Protein AF-A0AB35N303-F1 (afdb_monomer_lite)

Foldseek 3Di:
DVVVVVVVVVVVVPDPPVVVVVVVVVVVVVVVLVVVLVVCVPDPDPCSVPVSVVVVVVSVVVSVVVVVVSVVVVVVVVVVLVVLLVVLLVVVLVLLLVLLQQLLCLLPVPDDQPSVDLVSSLVSLVCCLVVLDDDPVSLVVNLVSLLVSLVVLVVSLVSLVSNDDVSSVLSVLLSVLSVQCNVPVVDPCNSVSNNVSSVSSNVSVVVVPDD

pLDDT: mean 77.72, std 13.31, range [35.5, 95.0]

Secondary structure (DSSP, 8-state):
-HHHHHHHHHHHTTS-HHHHHHHHHHHHHHHHHHHHHHHTTT---HIIIIIHHHHHHHHHHHHHHHHHHHHHHHHHHHHHHHHHHHHHHHHHHHHHHHHHHHHHHHH-TT----TTSHHHHHHHHHHHHHTTTS-HHHHHHHHHHHHHHHHHHHHTHHHHTTT-HHHHHHHHHHHHHHHHHHH-TTSHHHHHHHHHHHHHHHHHHHGGG--

Sequence (211 aa):
MFKLLRSLVSRFKNIPKFYQTLLVTFFACILAFGLIAILFHDSDSYFVGNLLPELIGFSLEGLFFVCLLSVYSFHAEKRKDQIKKEESKKLILGIVNDYTSHVGKVLQPSVTFNLSDYIMREAICSMIVAKHDQDESKKEEIYFLTKAFLPIFNQHVATAYQIDKEHAESWQHIVIYLNYLANNPESSEAWEAFVKAINELKEWDILQFGE

Structure (mmCIF, N/CA/C/O backbone):
data_AF-A0AB35N303-F1
#
_entry.id   AF-A0AB35N303-F1
#
loop_
_atom_site.group_PDB
_atom_site.id
_atom_site.type_symbol
_atom_site.label_atom_id
_atom_site.label_alt_id
_atom_site.label_comp_id
_atom_site.label_asym_id
_atom_site.label_entity_id
_atom_site.label_seq_id
_atom_site.pdbx_PDB_ins_code
_atom_site.Cartn_x
_atom_site.Cartn_y
_atom_site.Cartn_z
_atom_site.occupancy
_atom_site.B_iso_or_equiv
_atom_site.auth_seq_id
_atom_site.auth_comp_id
_atom_site.auth_asym_id
_atom_site.auth_atom_id
_atom_site.pdbx_PDB_model_num
ATOM 1 N N . MET A 1 1 ? 24.074 -21.371 -28.905 1.00 43.00 1 MET A N 1
ATOM 2 C CA . MET A 1 1 ? 23.766 -20.132 -29.656 1.00 43.00 1 MET A CA 1
ATOM 3 C C . MET A 1 1 ? 22.253 -19.879 -29.797 1.00 43.00 1 MET A C 1
ATOM 5 O O . MET A 1 1 ? 21.783 -18.862 -29.310 1.00 43.00 1 MET A O 1
ATOM 9 N N . PHE A 1 2 ? 21.454 -20.821 -30.323 1.00 37.28 2 PHE A N 1
ATOM 10 C CA . PHE A 1 2 ? 19.994 -20.653 -30.523 1.00 37.28 2 PHE A CA 1
ATOM 11 C C . PHE A 1 2 ? 19.158 -20.402 -29.243 1.00 37.28 2 PHE A C 1
ATOM 13 O O . PHE A 1 2 ? 18.207 -19.625 -29.267 1.00 37.28 2 PHE A O 1
ATOM 20 N N . LYS A 1 3 ? 19.523 -21.005 -28.097 1.00 40.72 3 LYS A N 1
ATOM 21 C CA . LYS A 1 3 ? 18.861 -20.754 -26.794 1.00 40.72 3 LYS A CA 1
ATOM 22 C C . LYS A 1 3 ? 19.102 -19.334 -26.253 1.00 40.72 3 LYS A C 1
ATOM 24 O O . LYS A 1 3 ? 18.200 -18.752 -25.661 1.00 40.72 3 LYS A O 1
ATOM 29 N N . LEU A 1 4 ? 20.289 -18.772 -26.492 1.00 42.34 4 LEU A N 1
ATOM 30 C CA . LEU A 1 4 ? 20.646 -17.396 -26.115 1.00 42.34 4 LEU A CA 1
ATOM 31 C C . LEU A 1 4 ? 19.858 -16.376 -26.947 1.00 42.34 4 LEU A C 1
ATOM 33 O O . LEU A 1 4 ? 19.303 -15.435 -26.390 1.00 42.34 4 LEU A O 1
ATOM 37 N N . LEU A 1 5 ? 19.715 -16.632 -28.250 1.00 38.12 5 LEU A N 1
ATOM 38 C CA . LEU A 1 5 ? 18.879 -15.842 -29.159 1.00 38.12 5 LEU A CA 1
ATOM 39 C C . LEU A 1 5 ? 17.392 -15.893 -28.777 1.00 38.12 5 LEU A C 1
ATOM 41 O O . LEU A 1 5 ? 16.750 -14.853 -28.701 1.00 38.12 5 LEU A O 1
ATOM 45 N N . ARG A 1 6 ? 16.848 -17.072 -28.444 1.00 41.84 6 ARG A N 1
ATOM 46 C CA . ARG A 1 6 ? 15.458 -17.200 -27.960 1.00 41.84 6 ARG A CA 1
ATOM 47 C C . ARG A 1 6 ? 15.222 -16.478 -26.631 1.00 41.84 6 ARG A C 1
ATOM 49 O O . ARG A 1 6 ? 14.187 -15.841 -26.467 1.00 41.84 6 ARG A O 1
ATOM 56 N N . SER A 1 7 ? 16.181 -16.558 -25.707 1.00 45.84 7 SER A N 1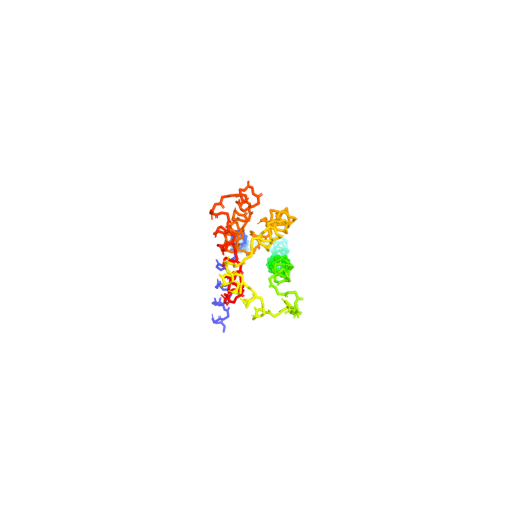
ATOM 57 C CA . SER A 1 7 ? 16.152 -15.833 -24.430 1.00 45.84 7 SER A CA 1
ATOM 58 C C . SER A 1 7 ? 16.142 -14.317 -24.652 1.00 45.84 7 SER A C 1
ATOM 60 O O . SER A 1 7 ? 15.262 -13.632 -24.132 1.00 45.84 7 SER A O 1
ATOM 62 N N . LEU A 1 8 ? 17.026 -13.804 -25.513 1.00 46.41 8 LEU A N 1
ATOM 63 C CA . LEU A 1 8 ? 17.036 -12.400 -25.926 1.00 46.41 8 LEU A CA 1
ATOM 64 C C . LEU A 1 8 ? 15.698 -11.986 -26.551 1.00 46.41 8 LEU A C 1
ATOM 66 O O . LEU A 1 8 ? 15.077 -11.048 -26.064 1.00 46.41 8 LEU A O 1
ATOM 70 N N . VAL A 1 9 ? 15.190 -12.724 -27.542 1.00 50.94 9 VAL A N 1
ATOM 71 C CA . VAL A 1 9 ? 13.910 -12.426 -28.217 1.00 50.94 9 VAL A CA 1
ATOM 72 C C . VAL A 1 9 ? 12.725 -12.432 -27.242 1.00 50.94 9 VAL A C 1
ATOM 74 O O . VAL A 1 9 ? 11.848 -11.576 -27.334 1.00 50.94 9 VAL A O 1
ATOM 77 N N . SER A 1 10 ? 12.706 -13.343 -26.264 1.00 51.97 10 SER A N 1
ATOM 78 C CA . SER A 1 10 ? 11.666 -13.361 -25.225 1.00 51.97 10 SER A CA 1
ATOM 79 C C . SER A 1 10 ? 11.732 -12.138 -24.302 1.00 51.97 10 SER A C 1
ATOM 81 O O . SER A 1 10 ? 10.691 -11.596 -23.938 1.00 51.97 10 SER A O 1
ATOM 83 N N . ARG A 1 11 ? 12.940 -11.636 -24.004 1.00 53.22 11 ARG A N 1
ATOM 84 C CA . ARG A 1 11 ? 13.141 -10.380 -23.268 1.00 53.22 11 ARG A CA 1
ATOM 85 C C . ARG A 1 11 ? 12.711 -9.163 -24.088 1.00 53.22 11 ARG A C 1
ATOM 87 O O . ARG A 1 11 ? 12.121 -8.263 -23.508 1.00 53.22 11 ARG A O 1
ATOM 94 N N . PHE A 1 12 ? 12.902 -9.174 -25.413 1.00 52.69 12 PHE A N 1
ATOM 95 C CA . PHE A 1 12 ? 12.428 -8.127 -26.337 1.00 52.69 12 PHE A CA 1
ATOM 96 C C . PHE A 1 12 ? 10.897 -8.038 -26.454 1.00 52.69 12 PHE A C 1
ATOM 98 O O . PHE A 1 12 ? 10.361 -6.980 -26.792 1.00 52.69 12 PHE A O 1
ATOM 105 N N . LYS A 1 13 ? 10.172 -9.119 -26.140 1.00 50.19 13 LYS A N 1
ATOM 106 C CA . LYS A 1 13 ? 8.704 -9.162 -26.233 1.00 50.19 13 LYS A CA 1
ATOM 107 C C . LYS A 1 13 ? 8.005 -8.278 -25.189 1.00 50.19 13 LYS A C 1
ATOM 109 O O . LYS A 1 13 ? 6.920 -7.778 -25.462 1.00 50.19 13 LYS A O 1
ATOM 114 N N . ASN A 1 14 ? 8.657 -8.048 -24.047 1.00 54.09 14 ASN A N 1
ATOM 115 C CA . ASN A 1 14 ? 8.156 -7.208 -22.952 1.00 54.09 14 ASN A CA 1
ATOM 116 C C . ASN A 1 14 ? 8.778 -5.806 -22.934 1.00 54.09 14 ASN A C 1
ATOM 118 O O . ASN A 1 14 ? 8.625 -5.069 -21.962 1.00 54.09 14 ASN A O 1
ATOM 122 N N . ILE A 1 15 ? 9.511 -5.440 -23.984 1.00 60.25 15 ILE A N 1
ATOM 123 C CA . ILE A 1 15 ? 10.086 -4.108 -24.093 1.00 60.25 15 ILE A CA 1
ATOM 124 C C . ILE A 1 15 ? 8.988 -3.135 -24.563 1.00 60.25 15 ILE A C 1
ATOM 126 O O . ILE A 1 15 ? 8.231 -3.474 -25.477 1.00 60.25 15 ILE A O 1
ATOM 130 N N . PRO A 1 16 ? 8.894 -1.926 -23.975 1.00 64.81 16 PRO A N 1
ATOM 131 C CA . PRO A 1 16 ? 7.952 -0.898 -24.408 1.00 64.81 16 PRO A CA 1
ATOM 132 C C . PRO A 1 16 ? 7.979 -0.676 -25.926 1.00 64.81 16 PRO A C 1
ATOM 134 O O . PRO A 1 16 ? 9.050 -0.648 -26.536 1.00 64.81 16 PRO A O 1
ATOM 137 N N . LYS A 1 17 ? 6.797 -0.470 -26.528 1.00 67.19 17 LYS A N 1
ATOM 138 C CA . LYS A 1 17 ? 6.609 -0.301 -27.986 1.00 67.19 17 LYS A CA 1
ATOM 139 C C . LYS A 1 17 ? 7.583 0.705 -28.608 1.00 67.19 17 LYS A C 1
ATOM 141 O O . LYS A 1 17 ? 8.030 0.503 -29.728 1.00 67.19 17 LYS A O 1
ATOM 146 N N . PHE A 1 18 ? 7.958 1.740 -27.856 1.00 67.56 18 PHE A N 1
ATOM 147 C CA . PHE A 1 18 ? 8.951 2.735 -28.258 1.00 67.56 18 PHE A CA 1
ATOM 148 C C . PHE A 1 18 ? 10.284 2.118 -28.714 1.00 67.56 18 PHE A C 1
ATOM 150 O O . PHE A 1 18 ? 10.789 2.447 -29.784 1.00 67.56 18 PHE A O 1
ATOM 157 N N . TYR A 1 19 ? 10.832 1.173 -27.952 1.00 67.50 19 TYR A N 1
ATOM 158 C CA . TYR A 1 19 ? 12.109 0.549 -28.295 1.00 67.50 19 TYR A CA 1
ATOM 159 C C . TYR A 1 19 ? 11.976 -0.464 -29.435 1.00 67.50 19 TYR A C 1
ATOM 161 O O . TYR A 1 19 ? 12.923 -0.652 -30.191 1.00 67.50 19 TYR A O 1
ATOM 169 N N . GLN A 1 20 ? 10.809 -1.103 -29.580 1.00 67.88 20 GLN A N 1
ATOM 170 C CA . GLN A 1 20 ? 10.527 -1.952 -30.741 1.00 67.88 20 GLN A CA 1
ATOM 171 C C . GLN A 1 20 ? 10.527 -1.111 -32.021 1.00 67.88 20 GLN A C 1
ATOM 173 O O . GLN A 1 20 ? 11.170 -1.493 -32.994 1.00 67.88 20 GLN A O 1
ATOM 178 N N . THR A 1 21 ? 9.896 0.066 -31.995 1.00 70.50 21 THR A N 1
ATOM 179 C CA . THR A 1 21 ? 9.939 1.028 -33.103 1.00 70.50 21 THR A CA 1
ATOM 180 C C . THR A 1 21 ? 11.369 1.479 -33.393 1.00 70.50 21 THR A C 1
ATOM 182 O O . THR A 1 21 ? 11.786 1.456 -34.544 1.00 70.50 21 THR A O 1
ATOM 185 N N . LEU A 1 22 ? 12.153 1.815 -32.363 1.00 70.75 22 LEU A N 1
ATOM 186 C CA . LEU A 1 22 ? 13.549 2.244 -32.518 1.00 70.75 22 LEU A CA 1
ATOM 187 C C . LEU A 1 22 ? 14.417 1.156 -33.176 1.00 70.75 22 LEU A C 1
ATOM 189 O O . LEU A 1 22 ? 15.206 1.441 -34.074 1.00 70.75 22 LEU A O 1
ATOM 193 N N . LEU A 1 23 ? 14.212 -0.102 -32.784 1.00 72.12 23 LEU A N 1
ATOM 194 C CA . LEU A 1 23 ? 14.927 -1.263 -33.312 1.00 72.12 23 LEU A CA 1
ATOM 195 C C . LEU A 1 23 ? 14.497 -1.614 -34.751 1.00 72.12 23 LEU A C 1
ATOM 197 O O . LEU A 1 23 ? 15.340 -1.973 -35.569 1.00 72.12 23 LEU A O 1
ATOM 201 N N . VAL A 1 24 ? 13.218 -1.454 -35.103 1.00 77.00 24 VAL A N 1
ATOM 202 C CA . VAL A 1 24 ? 12.736 -1.608 -36.491 1.00 77.00 24 VAL A CA 1
ATOM 203 C C . VAL A 1 24 ? 13.307 -0.516 -37.397 1.00 77.00 24 VAL A C 1
ATOM 205 O O . VAL A 1 24 ? 13.832 -0.828 -38.466 1.00 77.00 24 VAL A O 1
ATOM 208 N N . THR A 1 25 ? 13.270 0.746 -36.960 1.00 75.75 25 THR A N 1
ATOM 209 C CA . THR A 1 25 ? 13.863 1.873 -37.697 1.00 75.75 25 THR A CA 1
ATOM 210 C C . THR A 1 25 ? 15.362 1.660 -37.914 1.00 75.75 25 THR A C 1
ATOM 212 O O . THR A 1 25 ? 15.871 1.922 -38.999 1.00 75.75 25 THR A O 1
ATOM 215 N N . PHE A 1 26 ? 16.064 1.099 -36.927 1.00 72.88 26 PHE A N 1
ATOM 216 C CA . PHE A 1 26 ? 17.478 0.740 -37.033 1.00 72.88 26 PHE A CA 1
ATOM 217 C C . PHE A 1 26 ? 17.761 -0.283 -38.140 1.00 72.88 26 PHE A C 1
ATOM 219 O O . PHE A 1 26 ? 18.600 -0.031 -39.008 1.00 72.88 26 PHE A O 1
ATOM 226 N N . PHE A 1 27 ? 17.046 -1.414 -38.147 1.00 76.12 27 PHE A N 1
ATOM 227 C CA . PHE A 1 27 ? 17.218 -2.422 -39.196 1.00 76.12 27 PHE A CA 1
ATOM 228 C C . PHE A 1 27 ? 16.870 -1.865 -40.578 1.00 76.12 27 PHE A C 1
ATOM 230 O O . PHE A 1 27 ? 17.572 -2.170 -41.538 1.00 76.12 27 PHE A O 1
ATOM 237 N N . ALA A 1 28 ? 15.850 -1.008 -40.679 1.00 79.06 28 ALA A N 1
ATOM 238 C CA . ALA A 1 28 ? 15.500 -0.338 -41.927 1.00 79.06 28 ALA A CA 1
ATOM 239 C C . ALA A 1 28 ? 16.620 0.596 -42.424 1.00 79.06 28 ALA A C 1
ATOM 241 O O . ALA A 1 28 ? 16.966 0.544 -43.603 1.00 79.06 28 ALA A O 1
ATOM 242 N N . CYS A 1 29 ? 17.236 1.391 -41.540 1.00 75.88 29 CYS A N 1
ATOM 243 C CA . CYS A 1 29 ? 18.351 2.275 -41.894 1.00 75.88 29 CYS A CA 1
ATOM 244 C C . CYS A 1 29 ? 19.597 1.495 -42.334 1.00 75.88 29 CYS A C 1
ATOM 246 O O . CYS A 1 29 ? 20.190 1.834 -43.353 1.00 75.88 29 CYS A O 1
ATOM 248 N N . ILE A 1 30 ? 19.978 0.428 -41.620 1.00 76.06 30 ILE A N 1
ATOM 249 C CA . ILE A 1 30 ? 21.117 -0.420 -42.017 1.00 76.06 30 ILE A CA 1
ATOM 250 C C . ILE A 1 30 ? 20.867 -1.060 -43.377 1.00 76.06 30 ILE A C 1
ATOM 252 O O . ILE A 1 30 ? 21.764 -1.096 -44.214 1.00 76.06 30 ILE A O 1
ATOM 256 N N . LEU A 1 31 ? 19.654 -1.558 -43.608 1.00 80.12 31 LEU A N 1
ATOM 257 C CA . LEU A 1 31 ? 19.299 -2.209 -44.861 1.00 80.12 31 LEU A CA 1
ATOM 258 C C . LEU A 1 31 ? 19.293 -1.193 -46.014 1.00 80.12 31 LEU A C 1
ATOM 260 O O . LEU A 1 31 ? 19.818 -1.492 -47.081 1.00 80.12 31 LEU A O 1
ATOM 264 N N . ALA A 1 32 ? 18.813 0.032 -45.781 1.00 79.56 32 ALA A N 1
ATOM 265 C CA . ALA A 1 32 ? 18.892 1.125 -46.748 1.00 79.56 32 ALA A CA 1
ATOM 266 C C . ALA A 1 32 ? 20.345 1.524 -47.065 1.00 79.56 32 ALA A C 1
ATOM 268 O O . ALA A 1 32 ? 20.712 1.589 -48.236 1.00 79.56 32 ALA A O 1
ATOM 269 N N . PHE A 1 33 ? 21.195 1.729 -46.052 1.00 75.06 33 PHE A N 1
ATOM 270 C CA . PHE A 1 33 ? 22.608 2.066 -46.263 1.00 75.06 33 PHE A CA 1
ATOM 271 C C . PHE A 1 33 ? 23.394 0.924 -46.914 1.00 75.06 33 PHE A C 1
ATOM 273 O O . PHE A 1 33 ? 24.221 1.178 -47.786 1.00 75.06 33 PHE A O 1
ATOM 280 N N . GLY A 1 34 ? 23.101 -0.329 -46.557 1.00 74.88 34 GLY A N 1
ATOM 281 C CA . GLY A 1 34 ? 23.681 -1.511 -47.192 1.00 74.88 34 GLY A CA 1
ATOM 282 C C . GLY A 1 34 ? 23.278 -1.638 -48.662 1.00 74.88 34 GLY A C 1
ATOM 283 O O . GLY A 1 34 ? 24.128 -1.906 -49.505 1.00 74.88 34 GLY A O 1
ATOM 284 N N . LEU A 1 35 ? 22.010 -1.376 -48.996 1.00 79.88 35 LEU A N 1
ATOM 285 C CA . LEU A 1 35 ? 21.547 -1.343 -50.386 1.00 79.88 35 LEU A CA 1
ATOM 286 C C . LEU A 1 35 ? 22.214 -0.217 -51.181 1.00 79.88 35 LEU A C 1
ATOM 288 O O . LEU A 1 35 ? 22.630 -0.452 -52.310 1.00 79.88 35 LEU A O 1
ATOM 292 N N . ILE A 1 36 ? 22.366 0.976 -50.599 1.00 75.75 36 ILE A N 1
ATOM 293 C CA . ILE A 1 36 ? 23.090 2.089 -51.233 1.00 75.75 36 ILE A CA 1
ATOM 294 C C . ILE A 1 36 ? 24.557 1.699 -51.472 1.00 75.75 36 ILE A C 1
ATOM 296 O O . ILE A 1 36 ? 25.065 1.888 -52.572 1.00 75.75 36 ILE A O 1
ATOM 300 N N . ALA A 1 37 ? 25.228 1.090 -50.492 1.00 71.00 37 ALA A N 1
ATOM 301 C CA . ALA A 1 37 ? 26.610 0.640 -50.651 1.00 71.00 37 ALA A CA 1
ATOM 302 C C . ALA A 1 37 ? 26.769 -0.406 -51.772 1.00 71.00 37 ALA A C 1
ATOM 304 O O . ALA A 1 37 ? 27.724 -0.337 -52.539 1.00 71.00 37 ALA A O 1
ATOM 305 N N . ILE A 1 38 ? 25.819 -1.342 -51.901 1.00 75.38 38 ILE A N 1
ATOM 306 C CA . ILE A 1 38 ? 25.816 -2.361 -52.965 1.00 75.38 38 ILE A CA 1
ATOM 307 C C . ILE A 1 38 ? 25.540 -1.731 -54.337 1.00 75.38 38 ILE A C 1
ATOM 309 O O . ILE A 1 38 ? 26.216 -2.060 -55.307 1.00 75.38 38 ILE A O 1
ATOM 313 N N . LEU A 1 39 ? 24.564 -0.822 -54.432 1.00 75.38 39 LEU A N 1
ATOM 314 C CA . LEU A 1 39 ? 24.164 -0.195 -55.698 1.00 75.38 39 LEU A CA 1
ATOM 315 C C . LEU A 1 39 ? 25.234 0.741 -56.277 1.00 75.38 39 LEU A C 1
ATOM 317 O O . LEU A 1 39 ? 25.266 0.939 -57.488 1.00 75.38 39 LEU A O 1
ATOM 321 N N . PHE A 1 40 ? 26.102 1.306 -55.435 1.00 70.56 40 PHE A N 1
ATOM 322 C CA . PHE A 1 40 ? 27.135 2.265 -55.838 1.00 70.56 40 PHE A CA 1
ATOM 323 C C . PHE A 1 40 ? 28.571 1.721 -55.700 1.00 70.56 40 PHE A C 1
ATOM 325 O O . PHE A 1 40 ? 29.526 2.499 -55.743 1.00 70.56 40 PHE A O 1
ATOM 332 N N . HIS A 1 41 ? 28.732 0.398 -55.570 1.00 66.50 41 HIS A N 1
ATOM 333 C CA . HIS A 1 41 ? 30.014 -0.269 -55.302 1.00 66.50 41 HIS A CA 1
ATOM 334 C C . HIS A 1 41 ? 31.105 -0.010 -56.361 1.00 66.50 41 HIS A C 1
ATOM 336 O O . HIS A 1 41 ? 32.266 0.125 -55.996 1.00 66.50 41 HIS A O 1
ATOM 342 N N . ASP A 1 42 ? 30.732 0.129 -57.639 1.00 64.06 42 ASP A N 1
ATOM 343 C CA . ASP A 1 42 ? 31.663 0.372 -58.762 1.00 64.06 42 ASP A CA 1
ATOM 344 C C . ASP A 1 42 ? 31.982 1.859 -59.004 1.00 64.06 42 ASP A C 1
ATOM 346 O O . ASP A 1 42 ? 32.696 2.212 -59.943 1.00 64.06 42 ASP A O 1
ATOM 350 N N . SER A 1 43 ? 31.437 2.766 -58.190 1.00 61.94 43 SER A N 1
ATOM 351 C CA . SER A 1 43 ? 31.783 4.181 -58.296 1.00 61.94 43 SER A CA 1
ATOM 352 C C . SER A 1 43 ? 33.034 4.468 -57.462 1.00 61.94 43 SER A C 1
ATOM 354 O O . SER A 1 43 ? 32.979 4.382 -56.238 1.00 61.94 43 SER A O 1
ATOM 356 N N . ASP A 1 44 ? 34.135 4.876 -58.108 1.00 61.06 44 ASP A N 1
ATOM 357 C CA . ASP A 1 44 ? 35.361 5.441 -57.494 1.00 61.06 44 ASP A CA 1
ATOM 358 C C . ASP A 1 44 ? 35.08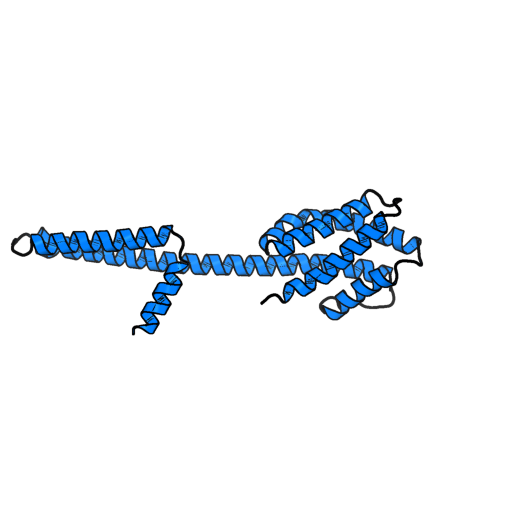5 6.802 -56.812 1.00 61.06 44 ASP A C 1
ATOM 360 O O . ASP A 1 44 ? 35.790 7.802 -56.969 1.00 61.06 44 ASP A O 1
ATOM 364 N N . SER A 1 45 ? 33.980 6.893 -56.082 1.00 65.62 45 SER A N 1
ATOM 365 C CA . SER A 1 45 ? 33.526 8.099 -55.431 1.00 65.62 45 SER A CA 1
ATOM 366 C C . SER A 1 45 ? 34.031 8.111 -53.990 1.00 65.62 45 SER A C 1
ATOM 368 O O . SER A 1 45 ? 33.787 7.197 -53.202 1.00 65.62 45 SER A O 1
ATOM 370 N N . TYR A 1 46 ? 34.703 9.203 -53.615 1.00 69.94 46 TYR A N 1
ATOM 371 C CA . TYR A 1 46 ? 35.113 9.508 -52.236 1.00 69.94 46 TYR A CA 1
ATOM 372 C C . TYR A 1 46 ? 33.966 9.324 -51.218 1.00 69.94 46 TYR A C 1
ATOM 374 O O . TYR A 1 46 ? 34.184 8.972 -50.059 1.00 69.94 46 TYR A O 1
ATOM 382 N N . PHE A 1 47 ? 32.726 9.515 -51.677 1.00 70.00 47 PHE A N 1
ATOM 383 C CA . PHE A 1 47 ? 31.511 9.289 -50.907 1.00 70.00 47 PHE A CA 1
ATOM 384 C C . PHE A 1 47 ? 31.328 7.822 -50.486 1.00 70.00 47 PHE A C 1
ATOM 386 O O . PHE A 1 47 ? 31.096 7.565 -49.308 1.00 70.00 47 PHE A O 1
ATOM 393 N N . VAL A 1 48 ? 31.457 6.863 -51.409 1.00 71.69 48 VAL A N 1
ATOM 394 C CA . VAL A 1 48 ? 31.284 5.427 -51.115 1.00 71.69 48 VAL A CA 1
ATOM 395 C C . VAL A 1 48 ? 32.516 4.851 -50.413 1.00 71.69 48 VAL A C 1
ATOM 397 O O . VAL A 1 48 ? 32.368 4.010 -49.530 1.00 71.69 48 VAL A O 1
ATOM 400 N N . GLY A 1 49 ? 33.716 5.331 -50.756 1.00 70.56 49 GLY A N 1
ATOM 401 C CA . GLY A 1 49 ? 34.977 4.822 -50.206 1.00 70.56 49 GLY A CA 1
ATOM 402 C C . GLY A 1 49 ? 35.296 5.264 -48.771 1.00 70.56 49 GLY A C 1
ATOM 403 O O . GLY A 1 49 ? 35.888 4.483 -48.034 1.00 70.56 49 GLY A O 1
ATOM 404 N N . ASN A 1 50 ? 34.895 6.477 -48.364 1.00 75.75 50 ASN A N 1
ATOM 405 C CA . ASN A 1 50 ? 35.224 7.034 -47.040 1.00 75.75 50 ASN A CA 1
ATOM 406 C C . ASN A 1 50 ? 33.992 7.499 -46.252 1.00 75.75 50 ASN A C 1
ATOM 408 O O . ASN A 1 50 ? 33.765 7.039 -45.134 1.00 75.75 50 ASN A O 1
ATOM 412 N N . LEU A 1 51 ? 33.175 8.391 -46.825 1.00 78.38 51 LEU A N 1
ATOM 413 C CA . LEU A 1 51 ? 32.115 9.065 -46.064 1.00 78.38 51 LEU A CA 1
ATOM 414 C C . LEU A 1 51 ? 30.985 8.112 -45.641 1.00 78.38 51 LEU A C 1
ATOM 416 O O . LEU A 1 51 ? 30.477 8.201 -44.525 1.00 78.38 51 LEU A O 1
ATOM 420 N N . LEU A 1 52 ? 30.580 7.197 -46.525 1.00 77.38 52 LEU A N 1
ATOM 421 C CA . LEU A 1 52 ? 29.504 6.244 -46.264 1.00 77.38 52 LEU A CA 1
ATOM 422 C C . LEU A 1 52 ? 29.887 5.228 -45.163 1.00 77.38 52 LEU A C 1
ATOM 424 O O . LEU A 1 52 ? 29.090 5.065 -44.236 1.00 77.38 52 LEU A O 1
ATOM 428 N N . PRO A 1 53 ? 31.084 4.600 -45.174 1.00 78.50 53 PRO A N 1
ATOM 429 C CA . PRO A 1 53 ? 31.567 3.793 -44.052 1.00 78.50 53 PRO A CA 1
ATOM 430 C C . PRO A 1 53 ? 31.629 4.547 -42.719 1.00 78.50 53 PRO A C 1
ATOM 432 O O . PRO A 1 53 ? 31.179 4.013 -41.706 1.00 78.50 53 PRO A O 1
ATOM 435 N N . GLU A 1 54 ? 32.129 5.788 -42.708 1.00 81.19 54 GLU A N 1
ATOM 436 C CA . GLU A 1 54 ? 32.176 6.613 -41.492 1.00 81.19 54 GLU A CA 1
ATOM 437 C C . GLU A 1 54 ? 30.772 6.938 -40.968 1.00 81.19 54 GLU A C 1
ATOM 439 O O . GLU A 1 54 ? 30.520 6.825 -39.769 1.00 81.19 54 GLU A O 1
ATOM 444 N N . LEU A 1 55 ? 29.823 7.266 -41.851 1.00 78.94 55 LEU A N 1
ATOM 445 C CA . LEU A 1 55 ? 28.435 7.539 -41.475 1.00 78.94 55 LEU A CA 1
ATOM 446 C C . LEU A 1 55 ? 27.737 6.292 -40.913 1.00 78.94 55 LEU A C 1
ATOM 448 O O . LEU A 1 55 ? 26.977 6.392 -39.945 1.00 78.94 55 LEU A O 1
ATOM 452 N N . ILE A 1 56 ? 28.004 5.118 -41.493 1.00 79.50 56 ILE A N 1
ATOM 453 C CA . ILE A 1 56 ? 27.524 3.831 -40.976 1.00 79.50 56 ILE A CA 1
ATOM 454 C C . ILE A 1 56 ? 28.130 3.572 -39.594 1.00 79.50 56 ILE A C 1
ATOM 456 O O . ILE A 1 56 ? 27.386 3.252 -38.669 1.00 79.50 56 ILE A O 1
ATOM 460 N N . GLY A 1 57 ? 29.443 3.757 -39.430 1.00 78.19 57 GLY A N 1
ATOM 461 C CA . GLY A 1 57 ? 30.143 3.609 -38.152 1.00 78.19 57 GLY A CA 1
ATOM 462 C C . GLY A 1 57 ? 29.574 4.525 -37.068 1.00 78.19 57 GLY A C 1
ATOM 463 O O . GLY A 1 57 ? 29.137 4.043 -36.025 1.00 78.19 57 GLY A O 1
ATOM 464 N N . PHE A 1 58 ? 29.458 5.822 -37.356 1.00 81.56 58 PHE A N 1
ATOM 465 C CA . PHE A 1 58 ? 28.869 6.814 -36.456 1.00 81.56 58 PHE A CA 1
ATOM 466 C C . PHE A 1 58 ? 27.423 6.469 -36.074 1.00 81.56 58 PHE A C 1
ATOM 468 O O . PHE A 1 58 ? 27.034 6.562 -34.908 1.00 81.56 58 PHE A O 1
ATOM 475 N N . SER A 1 59 ? 26.622 6.019 -37.045 1.00 78.31 59 SER A N 1
ATOM 476 C CA . SER A 1 59 ? 25.239 5.601 -36.798 1.00 78.31 59 SER A CA 1
ATOM 477 C C . SER A 1 59 ? 25.177 4.364 -35.901 1.00 78.31 59 SER A C 1
ATOM 479 O O . SER A 1 59 ? 24.385 4.330 -34.960 1.00 78.31 59 SER A O 1
ATOM 481 N N . LEU A 1 60 ? 26.020 3.358 -36.155 1.00 79.69 60 LEU A N 1
ATOM 482 C CA . LEU A 1 60 ? 26.101 2.138 -35.349 1.00 79.69 60 LEU A CA 1
ATOM 483 C C . LEU A 1 60 ? 26.535 2.438 -33.912 1.00 79.69 60 LEU A C 1
ATOM 485 O O . LEU A 1 60 ? 25.922 1.921 -32.978 1.00 79.69 60 LEU A O 1
ATOM 489 N N . GLU A 1 61 ? 27.540 3.291 -33.725 1.00 81.62 61 GLU A N 1
ATOM 490 C CA . GLU A 1 61 ? 28.018 3.703 -32.404 1.00 81.62 61 GLU A CA 1
ATOM 491 C C . GLU A 1 61 ? 26.953 4.488 -31.636 1.00 81.62 61 GLU A C 1
ATOM 493 O O . GLU A 1 61 ? 26.616 4.131 -30.504 1.00 81.62 61 GLU A O 1
ATOM 498 N N . GLY A 1 62 ? 26.348 5.505 -32.257 1.00 78.12 62 GLY A N 1
ATOM 499 C CA . GLY A 1 62 ? 25.273 6.284 -31.640 1.00 78.12 62 GLY A CA 1
ATOM 500 C C . GLY A 1 62 ? 24.095 5.404 -31.212 1.00 78.12 62 GLY A C 1
ATOM 501 O O . GLY A 1 62 ? 23.579 5.533 -30.101 1.00 78.12 62 GLY A O 1
ATOM 502 N N . LEU A 1 63 ? 23.708 4.441 -32.049 1.00 72.44 63 LEU A N 1
ATOM 503 C CA . LEU A 1 63 ? 22.627 3.500 -31.753 1.00 72.44 63 LEU A CA 1
ATOM 504 C C . LEU A 1 63 ? 22.998 2.473 -30.686 1.00 72.44 63 LEU A C 1
ATOM 506 O O . LEU A 1 63 ? 22.139 2.116 -29.874 1.00 72.44 63 LEU A O 1
ATOM 510 N N . PHE A 1 64 ? 24.255 2.032 -30.637 1.00 78.62 64 PHE A N 1
ATOM 511 C CA . PHE A 1 64 ? 24.756 1.201 -29.548 1.00 78.62 64 PHE A CA 1
ATOM 512 C C . PHE A 1 64 ? 24.608 1.927 -28.207 1.00 78.62 64 PHE A C 1
ATOM 514 O O . PHE A 1 64 ? 24.039 1.362 -27.269 1.00 78.62 64 PHE A O 1
ATOM 521 N N . PHE A 1 65 ? 25.013 3.199 -28.132 1.00 80.12 65 PHE A N 1
ATOM 522 C CA . PHE A 1 65 ? 24.841 4.009 -26.925 1.00 80.12 65 PHE A CA 1
ATOM 523 C C . PHE A 1 65 ? 23.369 4.233 -26.574 1.00 80.12 65 PHE A C 1
ATOM 525 O O . PHE A 1 65 ? 22.994 4.052 -25.416 1.00 80.12 65 PHE A O 1
ATOM 532 N N . VAL A 1 66 ? 22.513 4.554 -27.550 1.00 79.62 66 VAL A N 1
ATOM 533 C CA . VAL A 1 66 ? 21.069 4.723 -27.314 1.00 79.62 66 VAL A CA 1
ATOM 534 C C . VAL A 1 66 ? 20.449 3.434 -26.781 1.00 79.62 66 VAL A C 1
ATOM 536 O O . VAL A 1 66 ? 19.719 3.487 -25.793 1.00 79.62 66 VAL A O 1
ATOM 539 N N . CYS A 1 67 ? 20.753 2.275 -27.370 1.00 75.50 67 CYS A N 1
ATOM 540 C CA . CYS A 1 67 ? 20.265 0.981 -26.889 1.00 75.50 67 CYS A CA 1
ATOM 541 C C . CYS A 1 67 ? 20.777 0.663 -25.480 1.00 75.50 67 CYS A C 1
ATOM 543 O O . CYS A 1 67 ? 20.003 0.234 -24.624 1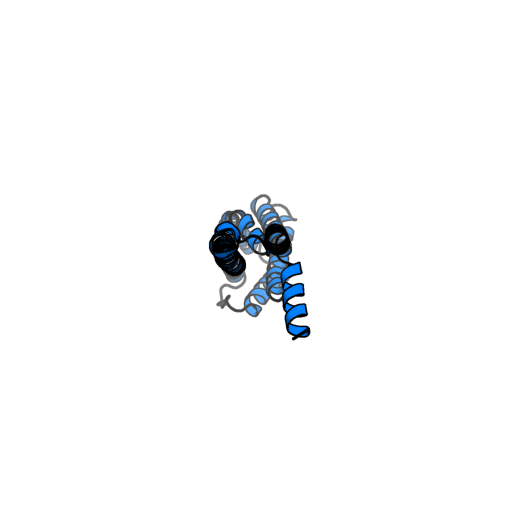.00 75.50 67 CYS A O 1
ATOM 545 N N . LEU A 1 68 ? 22.066 0.884 -25.223 1.00 78.19 68 LEU A N 1
ATOM 546 C CA . LEU A 1 68 ? 22.683 0.602 -23.932 1.00 78.19 68 LEU A CA 1
ATOM 547 C C . LEU A 1 68 ? 22.092 1.482 -22.825 1.00 78.19 68 LEU A C 1
ATOM 549 O O . LEU A 1 68 ? 21.670 0.959 -21.793 1.00 78.19 68 LEU A O 1
ATOM 553 N N . LEU A 1 69 ? 21.978 2.791 -23.063 1.00 79.12 69 LEU A N 1
ATOM 554 C CA . LEU A 1 69 ? 21.343 3.733 -22.139 1.00 79.12 69 LEU A CA 1
ATOM 555 C C . LEU A 1 69 ? 19.862 3.415 -21.947 1.00 79.12 69 LEU A C 1
ATOM 557 O O . LEU A 1 69 ? 19.370 3.446 -20.828 1.00 79.12 69 LEU A O 1
ATOM 561 N N . SER A 1 70 ? 19.159 3.041 -23.011 1.00 75.81 70 SER A N 1
ATOM 562 C CA . SER A 1 70 ? 17.755 2.633 -22.959 1.00 75.81 70 SER A CA 1
ATOM 563 C C . SER A 1 70 ? 17.528 1.425 -22.055 1.00 75.81 70 SER A C 1
ATOM 565 O O . SER A 1 70 ? 16.665 1.450 -21.177 1.00 75.81 70 SER A O 1
ATOM 567 N N . VAL A 1 71 ? 18.321 0.367 -22.245 1.00 78.88 71 VAL A N 1
ATOM 568 C CA . VAL A 1 71 ? 18.259 -0.842 -21.419 1.00 78.88 71 VAL A CA 1
ATOM 569 C C . VAL A 1 71 ? 18.641 -0.515 -19.980 1.00 78.88 71 VAL A C 1
ATOM 571 O O . VAL A 1 71 ? 17.964 -0.975 -19.060 1.00 78.88 71 VAL A O 1
ATOM 574 N N . TYR A 1 72 ? 19.686 0.285 -19.774 1.00 80.62 72 TYR A N 1
ATOM 575 C CA . TYR A 1 72 ? 20.103 0.721 -18.447 1.00 80.62 72 TYR A CA 1
ATOM 576 C C . TYR A 1 72 ? 18.991 1.495 -17.729 1.00 80.62 72 TYR A C 1
ATOM 578 O O . TYR A 1 72 ? 18.612 1.113 -16.623 1.00 80.62 72 TYR A O 1
ATOM 586 N N . SER A 1 73 ? 18.414 2.510 -18.376 1.00 78.94 73 SER A N 1
ATOM 587 C CA . SER A 1 73 ? 17.324 3.324 -17.834 1.00 78.94 73 SER A CA 1
ATOM 588 C C . SER A 1 73 ? 16.107 2.475 -17.495 1.00 78.94 73 SER A C 1
ATOM 590 O O . SER A 1 73 ? 15.591 2.586 -16.391 1.00 78.94 73 SER A O 1
ATOM 592 N N . PHE A 1 74 ? 15.713 1.546 -18.370 1.00 79.81 74 PHE A N 1
ATOM 593 C CA . PHE A 1 74 ? 14.604 0.631 -18.094 1.00 79.81 74 PHE A CA 1
ATOM 594 C C . PHE A 1 74 ? 14.844 -0.225 -16.840 1.00 79.81 74 PHE A C 1
ATOM 596 O O . PHE A 1 74 ? 13.956 -0.382 -16.003 1.00 79.81 74 PHE A O 1
ATOM 603 N N . HIS A 1 75 ? 16.053 -0.772 -16.675 1.00 80.25 75 HIS A N 1
ATOM 604 C CA . HIS A 1 75 ? 16.382 -1.558 -15.484 1.00 80.25 75 HIS A CA 1
ATOM 605 C C . HIS A 1 75 ? 16.490 -0.686 -14.230 1.00 80.25 75 HIS A C 1
ATOM 607 O O . HIS A 1 75 ? 16.113 -1.139 -13.150 1.00 80.25 75 HIS A O 1
ATOM 613 N N . ALA A 1 76 ? 17.000 0.539 -14.355 1.00 84.69 76 ALA A N 1
ATOM 614 C CA . ALA A 1 76 ? 17.090 1.486 -13.254 1.00 84.69 76 ALA A CA 1
ATOM 615 C C . ALA A 1 76 ? 15.698 1.924 -12.777 1.00 84.69 76 ALA A C 1
ATOM 617 O O . ALA A 1 76 ? 15.445 1.916 -11.577 1.00 84.69 76 ALA A O 1
ATOM 618 N N . GLU A 1 77 ? 14.789 2.237 -13.700 1.00 84.56 77 GLU A N 1
ATOM 619 C CA . GLU A 1 77 ? 13.397 2.597 -13.415 1.00 84.56 77 GLU A CA 1
ATOM 620 C C . GLU A 1 77 ? 12.661 1.439 -12.745 1.00 84.56 77 GLU A C 1
ATOM 622 O O . GLU A 1 77 ? 12.128 1.599 -11.654 1.00 84.56 77 GLU A O 1
ATOM 627 N N . LYS A 1 78 ? 12.777 0.223 -13.296 1.00 85.50 78 LYS A N 1
ATOM 628 C CA . LYS A 1 78 ? 12.177 -0.970 -12.688 1.00 85.50 78 LYS A CA 1
ATOM 629 C C . LYS A 1 78 ? 12.678 -1.219 -11.262 1.00 85.50 78 LYS A C 1
ATOM 631 O O . LYS A 1 78 ? 11.892 -1.595 -10.398 1.00 85.50 78 LYS A O 1
ATOM 636 N N . ARG A 1 79 ? 13.976 -1.023 -10.998 1.00 84.75 79 ARG A N 1
ATOM 637 C CA . ARG A 1 79 ? 14.520 -1.138 -9.634 1.00 84.75 79 ARG A CA 1
ATOM 638 C C . ARG A 1 79 ? 13.977 -0.049 -8.717 1.00 84.75 79 ARG A C 1
ATOM 640 O O . ARG A 1 79 ? 13.643 -0.351 -7.580 1.00 84.75 79 ARG A O 1
ATOM 647 N N . LYS A 1 80 ? 13.883 1.194 -9.195 1.00 87.25 80 LYS A N 1
ATOM 648 C CA . LYS A 1 80 ? 13.296 2.300 -8.426 1.00 87.25 80 LYS A CA 1
ATOM 649 C C . LYS A 1 80 ? 11.838 2.016 -8.074 1.00 87.25 80 LYS A C 1
ATOM 651 O O . LYS A 1 80 ? 11.469 2.196 -6.921 1.00 87.25 80 LYS A O 1
ATOM 656 N N . ASP A 1 81 ? 11.051 1.514 -9.021 1.00 86.69 81 ASP A N 1
ATOM 657 C CA . ASP A 1 81 ? 9.654 1.136 -8.790 1.00 86.69 81 ASP A CA 1
ATOM 658 C C . ASP A 1 81 ? 9.534 0.012 -7.755 1.00 86.69 81 ASP A C 1
ATOM 660 O O . ASP A 1 81 ? 8.696 0.083 -6.859 1.00 86.69 81 ASP A O 1
ATOM 664 N N . GLN A 1 82 ? 10.406 -1.000 -7.825 1.00 86.94 82 GLN A N 1
ATOM 665 C CA . GLN A 1 82 ? 10.455 -2.078 -6.831 1.00 86.94 82 GLN A CA 1
ATOM 666 C C . GLN A 1 82 ? 10.804 -1.558 -5.433 1.00 86.94 82 GLN A C 1
ATOM 668 O O . GLN A 1 82 ? 10.096 -1.870 -4.480 1.00 86.94 82 GLN A O 1
ATOM 673 N N . ILE A 1 83 ? 11.841 -0.723 -5.318 1.00 87.25 83 ILE A N 1
ATOM 674 C CA . ILE A 1 83 ? 12.238 -0.107 -4.045 1.00 87.25 83 ILE A CA 1
ATOM 675 C C . ILE A 1 83 ? 11.087 0.730 -3.484 1.00 87.25 83 ILE A C 1
ATOM 677 O O . ILE A 1 83 ? 10.721 0.576 -2.325 1.00 87.25 83 ILE A O 1
ATOM 681 N N . LYS A 1 84 ? 10.452 1.555 -4.321 1.00 88.06 84 LYS A N 1
ATOM 682 C CA . LYS A 1 84 ? 9.312 2.385 -3.925 1.00 88.06 84 LYS A CA 1
ATOM 683 C C . LYS A 1 84 ? 8.125 1.544 -3.450 1.00 88.06 84 LYS A C 1
ATOM 685 O O . LYS A 1 84 ? 7.490 1.901 -2.457 1.00 88.06 84 LYS A O 1
ATOM 690 N N . LYS A 1 85 ? 7.836 0.419 -4.114 1.00 88.56 85 LYS A N 1
ATOM 691 C CA . LYS A 1 85 ? 6.813 -0.546 -3.683 1.00 88.56 85 LYS A CA 1
ATOM 692 C C . LYS A 1 85 ? 7.155 -1.143 -2.315 1.00 88.56 85 LYS A C 1
ATOM 694 O O . LYS A 1 85 ? 6.287 -1.200 -1.448 1.00 88.56 85 LYS A O 1
ATOM 699 N N . GLU A 1 86 ? 8.401 -1.553 -2.092 1.00 86.94 86 GLU A N 1
ATOM 700 C CA . GLU A 1 86 ? 8.854 -2.097 -0.804 1.00 86.94 86 GLU A CA 1
ATOM 701 C C . GLU A 1 86 ? 8.819 -1.063 0.328 1.00 86.94 86 GLU A C 1
ATOM 703 O O . GLU A 1 86 ? 8.373 -1.372 1.433 1.00 86.94 86 GLU A O 1
ATOM 708 N N . GLU A 1 87 ? 9.258 0.167 0.070 1.00 88.50 87 GLU A N 1
ATOM 709 C CA . GLU A 1 87 ? 9.189 1.275 1.027 1.00 88.50 87 GLU A CA 1
ATOM 710 C C . GLU A 1 87 ? 7.738 1.614 1.377 1.00 88.50 87 GLU A C 1
ATOM 712 O O . GLU A 1 87 ? 7.408 1.758 2.555 1.00 88.50 87 GLU A O 1
ATOM 717 N N . SER A 1 88 ? 6.853 1.650 0.376 1.00 89.56 88 SER A N 1
ATOM 718 C CA . SER A 1 88 ? 5.414 1.863 0.571 1.00 89.56 88 SER A CA 1
ATOM 719 C C . SER A 1 88 ? 4.798 0.763 1.435 1.00 89.56 88 SER A C 1
ATOM 721 O O . SER A 1 88 ? 4.075 1.069 2.381 1.00 89.56 88 SER A O 1
ATOM 723 N N . LYS A 1 89 ? 5.140 -0.510 1.177 1.00 87.62 89 LYS A N 1
ATOM 724 C CA . LYS A 1 89 ? 4.729 -1.641 2.026 1.00 87.62 89 LYS A CA 1
ATOM 725 C C . LYS A 1 89 ? 5.192 -1.442 3.468 1.00 87.62 89 LYS A C 1
ATOM 727 O O . LYS A 1 89 ? 4.369 -1.475 4.375 1.00 87.62 89 LYS A O 1
ATOM 732 N N . LYS A 1 90 ? 6.486 -1.187 3.690 1.00 86.44 90 LYS A N 1
ATOM 733 C CA . LYS A 1 90 ? 7.047 -0.985 5.040 1.00 86.44 90 LYS A CA 1
ATOM 734 C C . LYS A 1 90 ? 6.361 0.151 5.788 1.00 86.44 90 LYS A C 1
ATOM 736 O O . LYS A 1 90 ? 6.098 0.017 6.979 1.00 86.44 90 LYS A O 1
ATOM 741 N N . LEU A 1 91 ? 6.067 1.250 5.098 1.00 90.12 91 LEU A N 1
ATOM 742 C CA . LEU A 1 91 ? 5.417 2.402 5.700 1.00 90.12 91 LEU A CA 1
ATOM 743 C C . LEU A 1 91 ? 3.985 2.082 6.135 1.00 90.12 91 LEU A C 1
ATOM 745 O O . LEU A 1 91 ? 3.632 2.355 7.280 1.00 90.12 91 LEU A O 1
ATOM 749 N N . ILE A 1 92 ? 3.184 1.458 5.264 1.00 89.50 92 ILE A N 1
ATOM 750 C CA . ILE A 1 92 ? 1.824 1.058 5.638 1.00 89.50 92 ILE A CA 1
ATOM 751 C C . ILE A 1 92 ? 1.855 0.058 6.798 1.00 89.50 92 ILE A C 1
ATOM 753 O O . ILE A 1 92 ? 1.099 0.205 7.755 1.00 89.50 92 ILE A O 1
ATOM 757 N N . LEU A 1 93 ? 2.773 -0.909 6.773 1.00 84.62 93 LEU A N 1
ATOM 758 C CA . LEU A 1 93 ? 2.929 -1.858 7.875 1.00 84.62 93 LEU A CA 1
ATOM 759 C C . LEU A 1 93 ? 3.311 -1.181 9.185 1.00 84.62 93 LEU A C 1
ATOM 761 O O . LEU A 1 93 ? 2.809 -1.570 10.233 1.00 84.62 93 LEU A O 1
ATOM 765 N N . GLY A 1 94 ? 4.144 -0.142 9.137 1.00 86.19 94 GLY A N 1
ATOM 766 C CA . GLY A 1 94 ? 4.425 0.694 10.299 1.00 86.19 94 GLY A CA 1
ATOM 767 C C . GLY A 1 94 ? 3.151 1.293 10.898 1.00 86.19 94 GLY A C 1
ATOM 768 O O . GLY A 1 94 ? 2.953 1.200 12.105 1.00 86.19 94 GLY A O 1
ATOM 769 N N . ILE A 1 95 ? 2.258 1.826 10.058 1.00 89.38 95 ILE A N 1
ATOM 770 C CA . ILE A 1 95 ? 0.975 2.410 10.487 1.00 89.38 95 ILE A CA 1
ATOM 771 C C . ILE A 1 95 ? 0.065 1.342 11.102 1.00 89.38 95 ILE A C 1
ATOM 773 O O . ILE A 1 95 ? -0.495 1.550 12.178 1.00 89.38 95 ILE A O 1
ATOM 777 N N . VAL A 1 96 ? -0.068 0.188 10.445 1.00 86.88 96 VAL 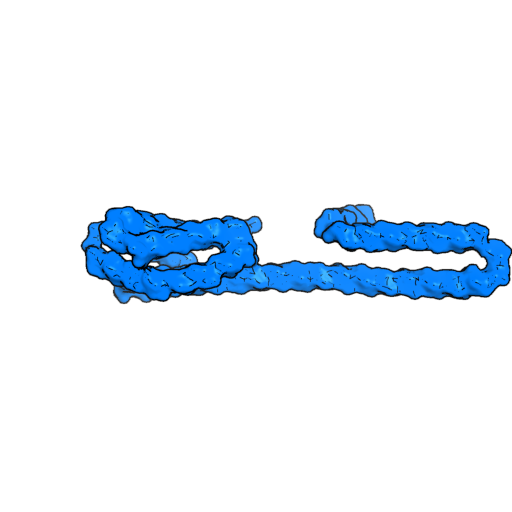A N 1
ATOM 778 C CA . VAL A 1 96 ? -0.887 -0.927 10.942 1.00 86.88 96 VAL A CA 1
ATOM 779 C C . VAL A 1 96 ? -0.355 -1.444 12.278 1.00 86.88 96 VAL A C 1
ATOM 781 O O . VAL A 1 96 ? -1.132 -1.664 13.207 1.00 86.88 96 VAL A O 1
ATOM 784 N N . ASN A 1 97 ? 0.963 -1.601 12.405 1.00 82.88 97 ASN A N 1
ATOM 785 C CA . ASN A 1 97 ? 1.614 -2.038 13.639 1.00 82.88 97 ASN A CA 1
ATOM 786 C C . ASN A 1 97 ? 1.391 -1.058 14.783 1.00 82.88 97 ASN A C 1
ATOM 788 O O . ASN A 1 97 ? 1.085 -1.476 15.897 1.00 82.88 97 ASN A O 1
ATOM 792 N N . ASP A 1 98 ? 1.540 0.234 14.512 1.00 86.62 98 ASP A N 1
ATOM 793 C CA . ASP A 1 98 ? 1.349 1.266 15.521 1.00 86.62 98 ASP A CA 1
ATOM 794 C C . ASP A 1 98 ? -0.110 1.288 15.996 1.00 86.62 98 ASP A C 1
ATOM 796 O O . ASP A 1 98 ? -0.393 1.170 17.189 1.00 86.62 98 ASP A O 1
ATOM 800 N N . TYR A 1 99 ? -1.061 1.281 15.061 1.00 87.81 99 TYR A N 1
ATOM 801 C CA . TYR A 1 99 ? -2.481 1.261 15.396 1.00 87.81 99 TYR A CA 1
ATOM 802 C C . TYR A 1 99 ? -2.892 0.005 16.183 1.00 87.81 99 TYR A C 1
ATOM 804 O O . TYR A 1 99 ? -3.487 0.107 17.259 1.00 87.81 99 TYR A O 1
ATOM 812 N N . THR A 1 100 ? -2.534 -1.188 15.697 1.00 83.44 100 THR A N 1
ATOM 813 C CA . THR A 1 100 ? -2.865 -2.459 16.369 1.00 83.44 100 THR A CA 1
ATOM 814 C C . THR A 1 100 ? -2.195 -2.585 17.737 1.00 83.44 100 THR A C 1
ATOM 816 O O . THR A 1 100 ? -2.797 -3.138 18.653 1.00 83.44 100 THR A O 1
ATOM 819 N N . SER A 1 101 ? -1.005 -2.010 17.930 1.00 81.94 101 SER A N 1
ATOM 820 C CA . SER A 1 101 ? -0.346 -1.891 19.239 1.00 81.94 101 SER A CA 1
ATOM 821 C C . SER A 1 101 ? -1.167 -1.087 20.234 1.00 81.94 101 SER A C 1
ATOM 823 O O . SER A 1 101 ? -1.389 -1.528 21.364 1.00 81.94 101 SER A O 1
ATOM 825 N N . HIS A 1 102 ? -1.628 0.094 19.819 1.00 86.69 102 HIS A N 1
ATOM 826 C CA . HIS A 1 102 ? -2.425 0.968 20.669 1.00 86.69 102 HIS A CA 1
ATOM 827 C C . HIS A 1 102 ? -3.746 0.303 21.054 1.00 86.69 102 HIS A C 1
ATOM 829 O O . HIS A 1 102 ? -4.063 0.228 22.240 1.00 86.69 102 HIS A O 1
ATOM 835 N N . VAL A 1 103 ? -4.455 -0.281 20.085 1.00 84.75 103 VAL A N 1
ATOM 836 C CA . VAL A 1 103 ? -5.688 -1.039 20.346 1.00 84.75 103 VAL A CA 1
ATOM 837 C C . VAL A 1 103 ? -5.414 -2.259 21.240 1.00 84.75 103 VAL A C 1
ATOM 839 O O . VAL A 1 103 ? -6.148 -2.517 22.194 1.00 84.75 103 VAL A O 1
ATOM 842 N N . GLY A 1 104 ? -4.325 -2.990 20.992 1.00 80.62 104 GLY A N 1
ATOM 843 C CA . GLY A 1 104 ? -3.915 -4.145 21.790 1.00 80.62 104 GLY A CA 1
ATOM 844 C C . GLY A 1 104 ? -3.652 -3.797 23.257 1.00 80.62 104 GLY A C 1
ATOM 845 O O . GLY A 1 104 ? -4.075 -4.543 24.140 1.00 80.62 104 GLY A O 1
ATOM 846 N N . LYS A 1 105 ? -3.025 -2.646 23.534 1.00 83.31 105 LYS A N 1
ATOM 847 C CA . LYS A 1 105 ? -2.790 -2.143 24.900 1.00 83.31 105 LYS A CA 1
ATOM 848 C C . LYS A 1 105 ? -4.082 -1.805 25.637 1.00 83.31 105 LYS A C 1
ATOM 850 O O . LYS A 1 105 ? -4.168 -2.107 26.822 1.00 83.31 105 LYS A O 1
ATOM 855 N N . VAL A 1 106 ? -5.084 -1.244 24.957 1.00 83.94 106 VAL A N 1
ATOM 856 C CA . VAL A 1 106 ? -6.411 -0.998 25.557 1.00 83.94 106 VAL A CA 1
ATOM 857 C C . VAL A 1 106 ? -7.067 -2.314 25.974 1.00 83.94 106 VAL A C 1
ATOM 859 O O . VAL A 1 106 ? -7.628 -2.446 27.063 1.00 83.94 106 VAL A O 1
ATOM 862 N N . LEU A 1 107 ? -6.960 -3.340 25.128 1.00 79.06 107 LEU A N 1
ATOM 863 C CA . LEU A 1 107 ? -7.560 -4.640 25.415 1.00 79.06 107 LEU A CA 1
ATOM 864 C C . LEU A 1 107 ? -6.793 -5.439 26.474 1.00 79.06 107 LEU A C 1
ATOM 866 O O . LEU A 1 107 ? -7.425 -6.137 27.276 1.00 79.06 107 LEU A O 1
ATOM 870 N N . GLN A 1 108 ? -5.458 -5.370 26.467 1.00 78.75 108 GLN A N 1
ATOM 871 C CA . GLN A 1 108 ? -4.565 -6.095 27.376 1.00 78.75 108 GLN A CA 1
ATOM 872 C C . GLN A 1 108 ? -3.364 -5.235 27.811 1.00 78.75 108 GLN A C 1
ATOM 874 O O . GLN A 1 108 ? -2.262 -5.393 27.282 1.00 78.75 108 GLN A O 1
ATOM 879 N N . PRO A 1 109 ? -3.539 -4.381 28.835 1.00 73.75 109 PRO A N 1
ATOM 880 C CA . PRO A 1 109 ? -2.494 -3.461 29.296 1.00 73.75 109 PRO A CA 1
ATOM 881 C C . PRO A 1 109 ? -1.244 -4.153 29.858 1.00 73.75 109 PRO A C 1
ATOM 883 O O . PRO A 1 109 ? -0.163 -3.572 29.876 1.00 73.75 109 PRO A O 1
ATOM 886 N N . SER A 1 110 ? -1.384 -5.392 30.341 1.00 68.75 110 SER A N 1
ATOM 887 C CA . SER A 1 110 ? -0.309 -6.171 30.967 1.00 68.75 110 SER A CA 1
ATOM 888 C C . SER A 1 110 ? 0.606 -6.893 29.973 1.00 68.75 110 SER A C 1
ATOM 890 O O . SER A 1 110 ? 1.620 -7.457 30.386 1.00 68.75 110 SER A O 1
ATOM 892 N N . VAL A 1 111 ? 0.275 -6.897 28.678 1.00 69.25 111 VAL A N 1
ATOM 893 C CA . VAL A 1 111 ? 1.043 -7.602 27.646 1.00 69.25 111 VAL A CA 1
ATOM 894 C C . VAL A 1 111 ? 1.927 -6.614 26.893 1.00 69.25 111 VAL A C 1
ATOM 896 O O . VAL A 1 111 ? 1.463 -5.607 26.364 1.00 69.25 111 VAL A O 1
ATOM 899 N N . THR A 1 112 ? 3.226 -6.911 26.822 1.00 66.25 112 THR A N 1
ATOM 900 C CA . THR A 1 112 ? 4.150 -6.162 25.962 1.00 66.25 112 THR A CA 1
ATOM 901 C C . THR A 1 112 ? 4.127 -6.783 24.575 1.00 66.25 112 THR A C 1
ATOM 903 O O . THR A 1 112 ? 4.524 -7.934 24.417 1.00 66.25 112 THR A O 1
ATOM 906 N N . PHE A 1 113 ? 3.663 -6.038 23.574 1.00 64.06 113 PHE A N 1
ATOM 907 C CA . PHE A 1 113 ? 3.593 -6.524 22.200 1.00 64.06 113 PHE A CA 1
ATOM 908 C C . PHE A 1 113 ? 4.891 -6.224 21.433 1.00 64.06 113 PHE A C 1
ATOM 910 O O . PHE A 1 113 ? 5.234 -5.064 21.216 1.00 64.06 113 PHE A O 1
ATOM 917 N N . ASN A 1 114 ? 5.622 -7.264 21.014 1.00 63.38 114 ASN A N 1
ATOM 918 C CA . ASN A 1 114 ? 6.680 -7.163 20.006 1.00 63.38 114 ASN A CA 1
ATOM 919 C C . ASN A 1 114 ? 6.055 -7.251 18.606 1.00 63.38 114 ASN A C 1
ATOM 921 O O . ASN A 1 114 ? 5.921 -8.320 18.019 1.00 63.38 114 ASN A O 1
ATOM 925 N N . LEU A 1 115 ? 5.658 -6.097 18.080 1.00 58.09 115 LEU A N 1
ATOM 926 C CA . LEU A 1 115 ? 4.811 -5.983 16.883 1.00 58.09 115 LEU A CA 1
ATOM 927 C C . LEU A 1 115 ? 5.577 -6.141 15.564 1.00 58.09 115 LEU A C 1
ATOM 929 O O . LEU A 1 115 ? 4.994 -6.052 14.485 1.00 58.09 115 LEU A O 1
ATOM 933 N N . SER A 1 116 ? 6.885 -6.383 15.655 1.00 57.66 116 SER A N 1
ATOM 934 C CA . SER A 1 116 ? 7.711 -6.785 14.515 1.00 57.66 116 SER A CA 1
ATOM 935 C C . SER A 1 116 ? 7.365 -8.204 14.051 1.00 57.66 116 SER A C 1
ATOM 937 O O . SER A 1 116 ? 7.660 -8.566 12.916 1.00 57.66 116 SER A O 1
ATOM 939 N N . ASP A 1 117 ? 6.750 -9.002 14.929 1.00 67.06 117 ASP A N 1
ATOM 940 C CA . ASP A 1 117 ? 6.330 -10.368 14.655 1.00 67.06 117 ASP A CA 1
ATOM 941 C C . ASP A 1 117 ? 4.885 -10.397 14.138 1.00 67.06 117 ASP A C 1
ATOM 943 O O . ASP A 1 117 ? 3.942 -9.988 14.825 1.00 67.06 117 ASP A O 1
ATOM 947 N N . TYR A 1 118 ? 4.722 -10.903 12.915 1.00 68.62 118 TYR A N 1
ATOM 948 C CA . TYR A 1 118 ? 3.424 -11.135 12.286 1.00 68.62 118 TYR A CA 1
ATOM 949 C C . TYR A 1 118 ? 2.484 -11.961 13.174 1.00 68.62 118 TYR A C 1
ATOM 951 O O . TYR A 1 118 ? 1.317 -11.604 13.326 1.00 68.62 118 TYR A O 1
ATOM 959 N N . ILE A 1 119 ? 2.998 -13.004 13.832 1.00 69.75 119 ILE A N 1
ATOM 960 C CA . ILE A 1 119 ? 2.200 -13.913 14.666 1.00 69.75 119 ILE A CA 1
ATOM 961 C C . ILE A 1 119 ? 1.561 -13.143 15.825 1.00 69.75 119 ILE A C 1
ATOM 963 O O . ILE A 1 119 ? 0.409 -13.372 16.197 1.00 69.75 119 ILE A O 1
ATOM 967 N N . MET A 1 120 ? 2.300 -12.189 16.389 1.00 68.44 120 MET A N 1
ATOM 968 C CA . MET A 1 120 ? 1.831 -11.399 17.517 1.00 68.44 120 MET A CA 1
ATOM 969 C C . MET A 1 120 ? 0.758 -10.391 17.100 1.00 68.44 120 MET A C 1
ATOM 971 O O . MET A 1 120 ? -0.208 -10.190 17.834 1.00 68.44 120 MET A O 1
ATOM 975 N N . ARG A 1 121 ? 0.882 -9.802 15.907 1.00 71.31 121 ARG A N 1
ATOM 976 C CA . ARG A 1 121 ? -0.141 -8.920 15.335 1.00 71.31 121 ARG A CA 1
ATOM 977 C C . ARG A 1 121 ? -1.408 -9.682 14.955 1.00 71.31 121 ARG A C 1
ATOM 979 O O . ARG A 1 121 ? -2.494 -9.245 15.327 1.00 71.31 121 ARG A O 1
ATOM 986 N N . GLU A 1 122 ? -1.289 -10.846 14.315 1.00 75.69 122 GLU A N 1
ATOM 987 C CA . GLU A 1 122 ? -2.441 -11.709 14.029 1.00 75.69 122 GLU A CA 1
ATOM 988 C C . GLU A 1 122 ? -3.170 -12.104 15.320 1.00 75.69 122 GLU A C 1
ATOM 990 O O . GLU A 1 122 ? -4.405 -12.070 15.378 1.00 75.69 122 GLU A O 1
ATOM 995 N N . ALA A 1 123 ? -2.421 -12.435 16.376 1.00 75.00 123 ALA A N 1
ATOM 996 C CA . ALA A 1 123 ? -2.991 -12.729 17.682 1.00 75.00 123 ALA A CA 1
ATOM 997 C C . ALA A 1 123 ? -3.753 -11.521 18.246 1.00 75.00 123 ALA A C 1
ATOM 999 O O . ALA A 1 123 ? -4.863 -11.697 18.742 1.00 75.00 123 ALA A O 1
ATOM 1000 N N . ILE A 1 124 ? -3.218 -10.297 18.140 1.00 73.81 124 ILE A N 1
ATOM 1001 C CA . ILE A 1 124 ? -3.917 -9.069 18.563 1.00 73.81 124 ILE A CA 1
ATOM 1002 C C . ILE A 1 124 ? -5.209 -8.876 17.773 1.00 73.81 124 ILE A C 1
ATOM 1004 O O . ILE A 1 124 ? -6.262 -8.725 18.388 1.00 73.81 124 ILE A O 1
ATOM 1008 N N . CYS A 1 125 ? -5.156 -8.940 16.441 1.00 75.00 125 CYS A N 1
ATOM 1009 C CA . CYS A 1 125 ? -6.339 -8.819 15.589 1.00 75.00 125 CYS A CA 1
ATOM 1010 C C . CYS A 1 125 ? -7.395 -9.867 15.960 1.00 75.00 125 CYS A C 1
ATOM 1012 O O . CYS A 1 125 ? -8.554 -9.535 16.191 1.00 75.00 125 CYS A O 1
ATOM 1014 N N . SER A 1 126 ? -6.983 -11.122 16.135 1.00 79.12 126 SER A N 1
ATOM 1015 C CA . SER A 1 126 ? -7.882 -12.211 16.527 1.00 79.12 126 SER A CA 1
ATOM 1016 C C . SER A 1 126 ? -8.454 -12.009 17.936 1.00 79.12 126 SER A C 1
ATOM 1018 O O . SER A 1 126 ? -9.618 -12.317 18.176 1.00 79.12 126 SER A O 1
ATOM 1020 N N . MET A 1 127 ? -7.681 -11.446 18.870 1.00 75.62 127 MET A N 1
ATOM 1021 C CA . MET A 1 127 ? -8.158 -11.091 20.210 1.00 75.62 127 MET A CA 1
ATOM 1022 C C . MET A 1 127 ? -9.154 -9.931 20.189 1.00 75.62 127 MET A C 1
ATOM 1024 O O . MET A 1 127 ? -10.110 -9.973 20.958 1.00 75.62 127 MET A O 1
ATOM 1028 N N . ILE A 1 128 ? -8.957 -8.927 19.329 1.00 73.88 128 ILE A N 1
ATOM 1029 C CA . ILE A 1 128 ? -9.907 -7.821 19.134 1.00 73.88 128 ILE A CA 1
ATOM 1030 C C . ILE A 1 128 ? -11.248 -8.370 18.632 1.00 73.88 128 ILE A C 1
ATOM 1032 O O . ILE A 1 128 ? -12.294 -8.025 19.177 1.00 73.88 128 ILE A O 1
ATOM 1036 N N . VAL A 1 129 ? -11.210 -9.281 17.655 1.00 72.81 129 VAL A N 1
ATOM 1037 C CA . VAL A 1 129 ? -12.410 -9.927 17.102 1.00 72.81 129 VAL A CA 1
ATOM 1038 C C . VAL A 1 129 ? -13.077 -10.849 18.131 1.00 72.81 129 VAL A C 1
ATOM 1040 O O . VAL A 1 129 ? -14.297 -10.850 18.255 1.00 72.81 129 VAL A O 1
ATOM 1043 N N . ALA A 1 130 ? -12.301 -11.616 18.903 1.00 73.19 130 ALA A N 1
ATOM 1044 C CA . ALA A 1 130 ? -12.835 -12.587 19.862 1.00 73.19 130 ALA A CA 1
ATOM 1045 C C . ALA A 1 130 ? -13.347 -11.959 21.171 1.00 73.19 130 ALA A C 1
ATOM 1047 O O . ALA A 1 130 ? -14.272 -12.489 21.782 1.00 73.19 130 ALA A O 1
ATOM 1048 N N . LYS A 1 131 ? -12.766 -10.840 21.627 1.00 66.88 131 LYS A N 1
ATOM 1049 C CA . LYS A 1 131 ? -13.163 -10.133 22.864 1.00 66.88 131 LYS A CA 1
ATOM 1050 C C . LYS A 1 131 ? -14.181 -9.012 22.614 1.00 66.88 131 LYS A C 1
ATOM 1052 O O . LYS A 1 131 ? -14.234 -8.052 23.376 1.00 66.88 131 LYS A O 1
ATOM 1057 N N . HIS A 1 132 ? -14.996 -9.170 21.574 1.00 61.75 132 HIS A N 1
ATOM 1058 C CA . HIS A 1 132 ? -15.978 -8.219 21.044 1.00 61.75 132 HIS A CA 1
ATOM 1059 C C . HIS A 1 132 ? -16.888 -7.548 22.102 1.00 61.75 132 HIS A C 1
ATOM 1061 O O . HIS A 1 132 ? -17.350 -6.430 21.872 1.00 61.75 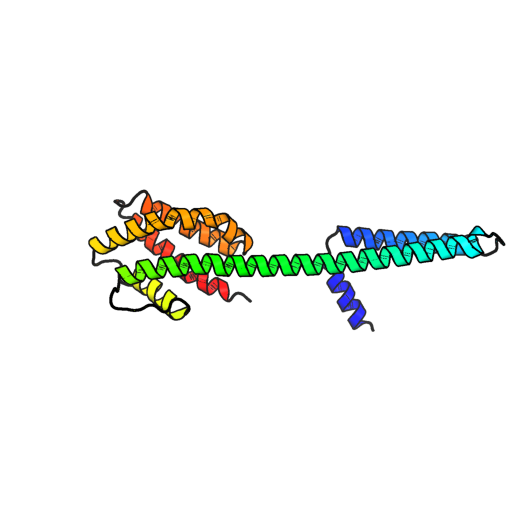132 HIS A O 1
ATOM 1067 N N . ASP A 1 133 ? -17.160 -8.186 23.246 1.00 56.38 133 ASP A N 1
ATOM 1068 C CA . ASP A 1 133 ? -18.480 -8.021 23.866 1.00 56.38 133 ASP A CA 1
ATOM 1069 C C . ASP A 1 133 ? -18.540 -7.699 25.370 1.00 56.38 133 ASP A C 1
ATOM 1071 O O . ASP A 1 133 ? -19.579 -7.912 25.983 1.00 56.38 133 ASP A O 1
ATOM 1075 N N . GLN A 1 134 ? -17.469 -7.227 26.023 1.00 61.12 134 GLN A N 1
ATOM 1076 C CA . GLN A 1 134 ? -17.504 -7.152 27.502 1.00 61.12 134 GLN A CA 1
ATOM 1077 C C . GLN A 1 134 ? -17.192 -5.808 28.160 1.00 61.12 134 GLN A C 1
ATOM 1079 O O . GLN A 1 134 ? -17.293 -5.732 29.382 1.00 61.12 134 GLN A O 1
ATOM 1084 N N . ASP A 1 135 ? -16.859 -4.745 27.422 1.00 74.06 135 ASP A N 1
ATOM 1085 C CA . ASP A 1 135 ? -16.478 -3.488 28.081 1.00 74.06 135 ASP A CA 1
ATOM 1086 C C . ASP A 1 135 ? -16.740 -2.237 27.225 1.00 74.06 135 ASP A C 1
ATOM 1088 O O . ASP A 1 135 ? -15.973 -1.920 26.313 1.00 74.06 135 ASP A O 1
ATOM 1092 N N . GLU A 1 136 ? -17.823 -1.516 27.530 1.00 80.25 136 GLU A N 1
ATOM 1093 C CA . GLU A 1 136 ? -18.171 -0.242 26.878 1.00 80.25 136 GLU A CA 1
ATOM 1094 C C . GLU A 1 136 ? -17.080 0.824 27.059 1.00 80.25 136 GLU A C 1
ATOM 1096 O O . GLU A 1 136 ? -16.797 1.576 26.127 1.00 80.25 136 GLU A O 1
ATOM 1101 N N . SER A 1 137 ? -16.375 0.833 28.198 1.00 83.06 137 SER A N 1
ATOM 1102 C CA . SER A 1 137 ? -15.284 1.788 28.432 1.00 83.06 137 SER A CA 1
ATOM 1103 C C . SER A 1 137 ? -14.125 1.576 27.455 1.00 83.06 137 SER A C 1
ATOM 1105 O O . SER A 1 137 ? -13.504 2.541 27.012 1.00 83.06 137 SER A O 1
ATOM 1107 N N . LYS A 1 138 ? -13.840 0.323 27.078 1.00 84.06 138 LYS A N 1
ATOM 1108 C CA . LYS A 1 138 ? -12.794 0.009 26.091 1.00 84.06 138 LYS A CA 1
ATOM 1109 C C . LYS A 1 138 ? -13.221 0.344 24.671 1.00 84.06 138 LYS A C 1
ATOM 1111 O O . LYS A 1 138 ? -12.381 0.765 23.878 1.00 84.06 138 LYS A O 1
ATOM 1116 N N . LYS A 1 139 ? -14.503 0.163 24.337 1.00 83.75 139 LYS A N 1
ATOM 1117 C CA . LYS A 1 139 ? -15.041 0.565 23.029 1.00 83.75 139 LYS A CA 1
ATOM 1118 C C . LYS A 1 139 ? -14.905 2.073 22.833 1.00 83.75 139 LYS A C 1
ATOM 1120 O O . LYS A 1 139 ? -14.452 2.505 21.776 1.00 83.75 139 LYS A O 1
ATOM 1125 N N . GLU A 1 140 ? -15.217 2.853 23.866 1.00 87.75 140 GLU A N 1
ATOM 1126 C CA . GLU A 1 140 ? -15.059 4.307 23.858 1.00 87.75 140 GLU A CA 1
ATOM 1127 C C . GLU A 1 140 ? -13.588 4.726 23.669 1.00 87.75 140 GLU A C 1
ATOM 1129 O O . GLU A 1 140 ? -13.280 5.560 22.814 1.00 87.75 140 GLU A O 1
ATOM 1134 N N . GLU A 1 141 ? -12.651 4.097 24.382 1.00 89.12 141 GLU A N 1
ATOM 1135 C CA . GLU A 1 141 ? -11.218 4.377 24.220 1.00 89.12 141 GLU A CA 1
ATOM 1136 C C . GLU A 1 141 ? -10.708 4.014 22.812 1.00 89.12 141 GLU A C 1
ATOM 1138 O O . GLU A 1 141 ? -9.994 4.798 22.179 1.00 89.12 141 GLU A O 1
ATOM 1143 N N . ILE A 1 142 ? -11.130 2.867 22.268 1.00 88.38 142 ILE A N 1
ATOM 1144 C CA . ILE A 1 142 ? -10.807 2.445 20.895 1.00 88.38 142 ILE A CA 1
ATOM 1145 C C . ILE A 1 142 ? -11.399 3.408 19.865 1.00 88.38 142 ILE A C 1
ATOM 1147 O O . ILE A 1 142 ? -10.744 3.705 18.862 1.00 88.38 142 ILE A O 1
ATOM 1151 N N . TYR A 1 143 ? -12.598 3.939 20.097 1.00 90.69 143 TYR A N 1
ATOM 1152 C CA . TYR A 1 143 ? -13.177 4.975 19.249 1.00 90.69 143 TYR A CA 1
ATOM 1153 C C . TYR A 1 143 ? -12.299 6.234 19.232 1.00 90.69 143 TYR A C 1
ATOM 1155 O O . TYR A 1 143 ? -11.945 6.715 18.152 1.00 90.69 143 TYR A O 1
ATOM 1163 N N . PHE A 1 144 ? -11.882 6.741 20.397 1.00 92.25 144 PHE A N 1
ATOM 1164 C CA . PHE A 1 144 ? -11.016 7.921 20.466 1.00 92.25 144 PHE A CA 1
ATOM 1165 C C . PHE A 1 144 ? -9.659 7.685 19.796 1.00 92.25 144 PHE A C 1
ATOM 1167 O O . PHE A 1 144 ? -9.194 8.541 19.038 1.00 92.25 144 PHE A O 1
ATOM 1174 N N . LEU A 1 145 ? -9.059 6.510 19.998 1.00 92.06 145 LEU A N 1
ATOM 1175 C CA . LEU A 1 145 ? -7.836 6.107 19.301 1.00 92.06 145 LEU A CA 1
ATOM 1176 C C . LEU A 1 145 ? -8.040 6.055 17.787 1.00 92.06 145 LEU A C 1
ATOM 1178 O O . LEU A 1 145 ? -7.244 6.612 17.034 1.00 92.06 145 LEU A O 1
ATOM 1182 N N . THR A 1 146 ? -9.126 5.437 17.327 1.00 92.38 146 THR A N 1
ATOM 1183 C CA . THR A 1 146 ? -9.452 5.348 15.899 1.00 92.38 146 THR A CA 1
ATOM 1184 C C . THR A 1 146 ? -9.608 6.730 15.292 1.00 92.38 146 THR A C 1
ATOM 1186 O O . THR A 1 146 ? -9.019 7.015 14.254 1.00 92.38 146 THR A O 1
ATOM 1189 N N . LYS A 1 147 ? -10.324 7.626 15.970 1.00 94.38 147 LYS A N 1
ATOM 1190 C CA . LYS A 1 147 ? -10.501 9.012 15.540 1.00 94.38 147 LYS A CA 1
ATOM 1191 C C . LYS A 1 147 ? -9.173 9.767 15.447 1.00 94.38 147 LYS A C 1
ATOM 1193 O O . LYS A 1 147 ? -8.995 10.553 14.519 1.00 94.38 147 LYS A O 1
ATOM 1198 N N . ALA A 1 148 ? -8.240 9.513 16.364 1.00 93.50 148 ALA A N 1
ATOM 1199 C CA . ALA A 1 148 ? -6.908 10.114 16.344 1.00 93.50 148 ALA A CA 1
ATOM 1200 C C . ALA A 1 148 ? -6.031 9.586 15.192 1.00 93.50 148 ALA A C 1
ATOM 1202 O O . ALA A 1 148 ? -5.307 10.362 14.572 1.00 93.50 148 ALA A O 1
ATOM 1203 N N . PHE A 1 149 ? -6.116 8.291 14.875 1.00 93.06 149 PHE A N 1
ATOM 1204 C CA . PHE A 1 149 ? -5.333 7.659 13.806 1.00 93.06 149 PHE A CA 1
ATOM 1205 C C . PHE A 1 149 ? -5.942 7.834 12.409 1.00 93.06 149 PHE A C 1
ATOM 1207 O O . PHE A 1 149 ? -5.226 7.776 11.411 1.00 93.06 149 PHE A O 1
ATOM 1214 N N . LEU A 1 150 ? -7.246 8.085 12.307 1.00 94.12 150 LEU A N 1
ATOM 1215 C CA . LEU A 1 150 ? -7.970 8.166 11.040 1.00 94.12 150 LEU A CA 1
ATOM 1216 C C . LEU A 1 150 ? -7.354 9.127 9.999 1.00 94.12 150 LEU A C 1
ATOM 1218 O O . LEU A 1 150 ? -7.280 8.746 8.828 1.00 94.12 150 LEU A O 1
ATOM 1222 N N . PRO A 1 151 ? -6.857 10.332 10.357 1.00 95.00 151 PRO A N 1
ATOM 1223 C CA . PRO A 1 151 ? -6.164 11.197 9.401 1.00 95.00 151 PRO A CA 1
ATOM 1224 C C . PRO A 1 151 ? -4.927 10.536 8.779 1.00 95.00 151 PRO A C 1
ATOM 1226 O O . PRO A 1 151 ? -4.688 10.699 7.583 1.00 95.00 151 PRO A O 1
ATOM 1229 N N . ILE A 1 152 ? -4.182 9.746 9.561 1.00 93.75 152 ILE A N 1
ATOM 1230 C CA . ILE A 1 152 ? -3.006 9.002 9.090 1.00 93.75 152 ILE A CA 1
ATOM 1231 C C . ILE A 1 152 ? -3.450 7.952 8.070 1.00 93.75 152 ILE A C 1
ATOM 1233 O O . ILE A 1 152 ? -2.884 7.883 6.981 1.00 93.75 152 ILE A O 1
ATOM 1237 N N . PHE A 1 153 ? -4.501 7.184 8.366 1.00 93.56 153 PHE A N 1
ATOM 1238 C CA . PHE A 1 153 ? -5.039 6.189 7.432 1.00 93.56 153 PHE A CA 1
ATOM 1239 C C . PHE A 1 153 ? -5.507 6.821 6.109 1.00 93.56 153 PHE A C 1
ATOM 1241 O O . PHE A 1 153 ? -5.137 6.355 5.027 1.00 93.56 153 PHE A O 1
ATOM 1248 N N . ASN A 1 154 ? -6.247 7.933 6.187 1.00 93.25 154 ASN A N 1
ATOM 1249 C CA . ASN A 1 154 ? -6.727 8.680 5.020 1.00 93.25 154 ASN A CA 1
ATOM 1250 C C . ASN A 1 154 ? -5.576 9.219 4.150 1.00 93.25 154 ASN A C 1
ATOM 1252 O O . ASN A 1 154 ? -5.632 9.132 2.923 1.00 93.25 154 ASN A O 1
ATOM 1256 N N . GLN A 1 155 ? -4.513 9.750 4.761 1.00 94.69 155 GLN A N 1
ATOM 1257 C CA . GLN A 1 155 ? -3.373 10.316 4.031 1.00 94.69 155 GLN A CA 1
ATOM 1258 C C . GLN A 1 155 ? -2.621 9.267 3.195 1.00 94.69 155 GLN A C 1
ATOM 1260 O O . GLN A 1 155 ? -2.030 9.599 2.166 1.00 94.69 155 GLN A O 1
ATOM 1265 N N . HIS A 1 156 ? -2.663 7.999 3.605 1.00 93.31 156 HIS A N 1
ATOM 1266 C CA . HIS A 1 156 ? -1.861 6.934 3.007 1.00 93.31 156 HIS A CA 1
ATOM 1267 C C . HIS A 1 156 ? -2.609 6.076 1.978 1.00 93.31 156 HIS A C 1
ATOM 1269 O O . HIS A 1 156 ? -2.050 5.104 1.472 1.00 93.31 156 HIS A O 1
ATOM 1275 N N . VAL A 1 157 ? -3.817 6.479 1.563 1.00 90.88 157 VAL A N 1
ATOM 1276 C CA . VAL A 1 157 ? -4.541 5.832 0.450 1.00 90.88 157 VAL A CA 1
ATOM 1277 C C . VAL A 1 157 ? -3.695 5.821 -0.826 1.00 90.88 157 VAL A C 1
ATOM 1279 O O . VAL A 1 157 ? -3.542 4.783 -1.465 1.00 90.88 157 VAL A O 1
ATOM 1282 N N . ALA A 1 158 ? -3.071 6.950 -1.171 1.00 89.31 158 ALA A N 1
ATOM 1283 C CA . ALA A 1 158 ? -2.203 7.042 -2.346 1.00 89.31 158 ALA A CA 1
ATOM 1284 C C . ALA A 1 158 ? -0.948 6.158 -2.237 1.00 89.31 158 ALA A C 1
ATOM 1286 O O . ALA A 1 158 ? -0.420 5.721 -3.258 1.00 89.31 158 ALA A O 1
ATOM 1287 N N . THR A 1 159 ? -0.473 5.886 -1.020 1.00 91.50 159 THR A N 1
ATOM 1288 C CA . THR A 1 159 ? 0.665 4.992 -0.775 1.00 91.50 159 THR A CA 1
ATOM 1289 C C . THR A 1 159 ? 0.281 3.536 -1.026 1.00 91.50 159 THR A C 1
ATOM 1291 O O . THR A 1 159 ? 1.051 2.814 -1.653 1.00 91.50 159 THR A O 1
ATOM 1294 N N . ALA A 1 160 ? -0.927 3.113 -0.643 1.00 89.94 160 ALA A N 1
ATOM 1295 C CA . ALA A 1 160 ? -1.415 1.765 -0.937 1.00 89.94 160 ALA A CA 1
ATOM 1296 C C . ALA A 1 160 ? -1.508 1.495 -2.456 1.00 89.94 160 ALA A C 1
ATOM 1298 O O . ALA A 1 160 ? -1.095 0.434 -2.921 1.00 89.94 160 ALA A O 1
ATOM 1299 N N . TYR A 1 161 ? -1.912 2.494 -3.252 1.00 89.69 161 TYR A N 1
ATOM 1300 C CA . TYR A 1 161 ? -1.913 2.417 -4.725 1.00 89.69 161 TYR A CA 1
ATOM 1301 C C . TYR A 1 161 ? -0.530 2.237 -5.363 1.00 89.69 161 TYR A C 1
ATOM 1303 O O . TYR A 1 161 ? -0.437 1.779 -6.501 1.00 89.69 161 TYR A O 1
ATOM 1311 N N . GLN A 1 162 ? 0.550 2.594 -4.663 1.00 89.00 162 GLN A N 1
ATOM 1312 C CA . GLN A 1 162 ? 1.918 2.390 -5.153 1.00 89.00 162 GLN A CA 1
ATOM 1313 C C . GLN A 1 162 ? 2.388 0.941 -4.973 1.00 89.00 162 GLN A C 1
ATOM 1315 O O . GLN A 1 162 ? 3.422 0.564 -5.525 1.00 89.00 162 GLN A O 1
ATOM 1320 N N . ILE A 1 163 ? 1.646 0.132 -4.211 1.00 88.31 163 ILE A N 1
ATOM 1321 C CA . ILE A 1 163 ? 1.969 -1.267 -3.955 1.00 88.31 163 ILE A CA 1
ATOM 1322 C C . ILE A 1 163 ? 1.397 -2.129 -5.083 1.00 88.31 163 ILE A C 1
ATOM 1324 O O . ILE A 1 163 ? 2.141 -2.639 -5.921 1.00 88.31 163 ILE A O 1
ATOM 1328 N N . ASP A 1 164 ? 0.081 -2.292 -5.116 1.00 87.56 164 ASP A N 1
ATOM 1329 C CA . ASP A 1 164 ? -0.690 -2.920 -6.187 1.00 87.56 164 ASP A CA 1
ATOM 1330 C C . ASP A 1 164 ? -2.188 -2.701 -5.931 1.00 87.56 164 ASP A C 1
ATOM 1332 O O . ASP A 1 164 ? -2.591 -2.029 -4.979 1.00 87.56 164 ASP A O 1
ATOM 1336 N N . LYS A 1 165 ? -3.013 -3.234 -6.833 1.00 88.81 165 LYS A N 1
ATOM 1337 C CA . LYS A 1 165 ? -4.460 -3.061 -6.807 1.00 88.81 165 LYS A CA 1
ATOM 1338 C C . LYS A 1 165 ? -5.102 -3.677 -5.557 1.00 88.81 165 LYS A C 1
ATOM 1340 O O . LYS A 1 165 ? -5.939 -3.022 -4.949 1.00 88.81 165 LYS A O 1
ATOM 1345 N N . GLU A 1 166 ? -4.709 -4.890 -5.178 1.00 88.56 166 GLU A N 1
ATOM 1346 C CA . GLU A 1 166 ? -5.319 -5.620 -4.056 1.00 88.56 166 GLU A CA 1
ATOM 1347 C C . GLU A 1 166 ? -5.048 -4.908 -2.726 1.00 88.56 166 GLU A C 1
ATOM 1349 O O . GLU A 1 166 ? -5.973 -4.659 -1.951 1.00 88.56 166 GLU A O 1
ATOM 1354 N N . HIS A 1 167 ? -3.804 -4.467 -2.504 1.00 88.12 167 HIS A N 1
ATOM 1355 C CA . HIS A 1 167 ? -3.454 -3.688 -1.314 1.00 88.12 167 HIS A CA 1
ATOM 1356 C C . HIS A 1 167 ? -4.207 -2.351 -1.264 1.00 88.12 167 HIS A C 1
ATOM 1358 O O . HIS A 1 167 ? -4.593 -1.911 -0.180 1.00 88.12 167 HIS A O 1
ATOM 1364 N N . ALA A 1 168 ? -4.421 -1.703 -2.416 1.00 90.81 168 ALA A N 1
ATOM 1365 C CA . ALA A 1 168 ? -5.167 -0.452 -2.502 1.00 90.81 168 ALA A CA 1
ATOM 1366 C C . ALA A 1 168 ? -6.656 -0.629 -2.172 1.00 90.81 168 ALA A C 1
ATOM 1368 O O . ALA A 1 168 ? -7.202 0.171 -1.413 1.00 90.81 168 ALA A O 1
ATOM 1369 N N . GLU A 1 169 ? -7.297 -1.672 -2.706 1.00 91.38 169 GLU A N 1
ATOM 1370 C CA . GLU A 1 169 ? -8.706 -1.987 -2.439 1.00 91.38 169 GLU A CA 1
ATOM 1371 C C . GLU A 1 169 ? -8.928 -2.316 -0.956 1.00 91.38 169 GLU A C 1
ATOM 1373 O O . GLU A 1 169 ? -9.775 -1.694 -0.312 1.00 91.38 169 GLU A O 1
ATOM 1378 N N . SER A 1 170 ? -8.105 -3.194 -0.371 1.00 90.44 170 SER A N 1
ATOM 1379 C CA . SER A 1 170 ? -8.217 -3.523 1.057 1.00 90.44 170 SER A CA 1
ATOM 1380 C C . SER A 1 170 ? -7.934 -2.306 1.952 1.00 90.44 170 SER A C 1
ATOM 1382 O O . SER A 1 170 ? -8.680 -2.036 2.895 1.00 90.44 170 SER A O 1
ATOM 1384 N N . TRP A 1 171 ? -6.938 -1.470 1.616 1.00 93.12 171 TRP A N 1
ATOM 1385 C CA . TRP A 1 171 ? -6.682 -0.231 2.365 1.00 93.12 171 TRP A CA 1
ATOM 1386 C C . TRP A 1 171 ? -7.871 0.734 2.323 1.00 93.12 171 TRP A C 1
ATOM 1388 O O . TRP A 1 171 ? -8.217 1.345 3.335 1.00 93.12 171 TRP A O 1
ATOM 1398 N N . GLN A 1 172 ? -8.531 0.864 1.170 1.00 93.44 172 GLN A N 1
ATOM 1399 C CA . GLN A 1 172 ? -9.746 1.667 1.058 1.00 93.44 172 GLN A CA 1
ATOM 1400 C C . GLN A 1 172 ? -10.877 1.120 1.925 1.00 93.44 172 GLN A C 1
ATOM 1402 O O . GLN A 1 172 ? -11.540 1.912 2.593 1.00 93.44 172 GLN A O 1
ATOM 1407 N N . HIS A 1 173 ? -11.079 -0.198 1.969 1.00 93.38 173 HIS A N 1
ATOM 1408 C CA . HIS A 1 173 ? -12.080 -0.808 2.847 1.00 93.38 173 HIS A CA 1
ATOM 1409 C C . HIS A 1 173 ? -11.798 -0.507 4.319 1.00 93.38 173 HIS A C 1
ATOM 1411 O O . HIS A 1 173 ? -12.691 -0.034 5.022 1.00 93.38 173 HIS A O 1
ATOM 1417 N N . ILE A 1 174 ? -10.550 -0.685 4.765 1.00 93.06 174 ILE A N 1
ATOM 1418 C CA . ILE A 1 174 ? -10.119 -0.335 6.125 1.00 93.06 174 ILE A CA 1
ATOM 1419 C C . ILE A 1 174 ? -10.469 1.123 6.424 1.00 93.06 174 ILE A C 1
ATOM 1421 O O . ILE A 1 174 ? -11.143 1.415 7.409 1.00 93.06 174 ILE A O 1
ATOM 1425 N N . VAL A 1 175 ? -10.070 2.045 5.546 1.00 94.62 175 VAL A N 1
ATOM 1426 C CA . VAL A 1 175 ? -10.342 3.478 5.701 1.00 94.62 175 VAL A CA 1
ATOM 1427 C C . VAL A 1 175 ? -11.846 3.764 5.772 1.00 94.62 175 VAL A C 1
ATOM 1429 O O . VAL A 1 175 ? -12.268 4.552 6.618 1.00 94.62 175 VAL A O 1
ATOM 1432 N N . ILE A 1 176 ? -12.666 3.138 4.924 1.00 94.44 176 ILE A N 1
ATOM 1433 C CA . ILE A 1 176 ? -14.130 3.296 4.926 1.00 94.44 176 ILE A CA 1
ATOM 1434 C C . ILE A 1 176 ? -14.715 2.845 6.267 1.00 94.44 176 ILE A C 1
ATOM 1436 O O . ILE A 1 176 ? -15.489 3.581 6.881 1.00 94.44 176 ILE A O 1
ATOM 1440 N N . TYR A 1 177 ? -14.319 1.670 6.748 1.00 94.44 177 TYR A N 1
ATOM 1441 C CA . TYR A 1 177 ? -14.819 1.115 8.000 1.00 94.44 177 TYR A CA 1
ATOM 1442 C C . TYR A 1 177 ? -14.390 1.934 9.225 1.00 94.44 177 TYR A C 1
ATOM 1444 O O . TYR A 1 177 ? -15.218 2.218 10.093 1.00 94.44 177 TYR A O 1
ATOM 1452 N N . LEU A 1 178 ? -13.133 2.388 9.279 1.00 93.94 178 LEU A N 1
ATOM 1453 C CA . LEU A 1 178 ? -12.652 3.256 10.359 1.00 93.94 178 LEU A CA 1
ATOM 1454 C C . LEU A 1 178 ? -13.330 4.635 10.328 1.00 93.94 178 LEU A C 1
ATOM 1456 O O . LEU A 1 178 ? -13.672 5.170 11.383 1.00 93.94 178 LEU A O 1
ATOM 1460 N N . ASN A 1 179 ? -13.584 5.196 9.139 1.00 94.31 179 ASN A N 1
ATOM 1461 C CA . ASN A 1 179 ? -14.388 6.415 8.997 1.00 94.31 179 ASN A CA 1
ATOM 1462 C C . ASN A 1 179 ? -15.820 6.201 9.506 1.00 94.31 179 ASN A C 1
ATOM 1464 O O . ASN A 1 179 ? -16.372 7.096 10.143 1.00 94.31 179 ASN A O 1
ATOM 1468 N N . TYR A 1 180 ? -16.434 5.044 9.238 1.00 93.75 180 TYR A N 1
ATOM 1469 C CA . TYR A 1 180 ? -17.786 4.754 9.715 1.00 93.75 180 TYR A CA 1
ATOM 1470 C C . TYR A 1 180 ? -17.844 4.716 11.245 1.00 93.75 180 TYR A C 1
ATOM 1472 O O . TYR A 1 180 ? -18.687 5.405 11.822 1.00 93.75 180 TYR A O 1
ATOM 1480 N N . LEU A 1 181 ? -16.903 4.012 11.892 1.00 91.12 181 LEU A N 1
ATOM 1481 C CA . LEU A 1 181 ? -16.771 3.993 13.355 1.00 91.12 181 LEU A CA 1
ATOM 1482 C C . LEU A 1 181 ? -16.581 5.411 13.919 1.00 91.12 181 LEU A C 1
ATOM 1484 O O . LEU A 1 181 ? -17.260 5.802 14.864 1.00 91.12 181 LEU A O 1
ATOM 1488 N N . ALA A 1 182 ? -15.669 6.193 13.338 1.00 91.38 182 ALA A N 1
ATOM 1489 C CA . ALA A 1 182 ? -15.316 7.514 13.856 1.00 91.38 182 ALA A CA 1
ATOM 1490 C C . ALA A 1 182 ? -16.427 8.570 13.692 1.00 91.38 182 ALA A C 1
ATOM 1492 O O . ALA A 1 182 ? -16.469 9.532 14.461 1.00 91.38 182 ALA A O 1
ATOM 1493 N N . ASN A 1 183 ? -17.302 8.416 12.694 1.00 91.00 183 ASN A N 1
ATOM 1494 C CA . ASN A 1 183 ? -18.376 9.371 12.412 1.00 91.00 183 ASN A CA 1
ATOM 1495 C C . ASN A 1 183 ? -19.734 8.956 12.996 1.00 91.00 183 ASN A C 1
ATOM 1497 O O . ASN A 1 183 ? -20.578 9.824 13.195 1.00 91.00 183 ASN A O 1
ATOM 1501 N N . ASN A 1 184 ? -19.948 7.669 13.288 1.00 90.94 184 ASN A N 1
ATOM 1502 C CA . ASN A 1 184 ? -21.230 7.147 13.775 1.00 90.94 184 ASN A CA 1
ATOM 1503 C C . ASN A 1 184 ? -21.075 6.283 15.045 1.00 90.94 184 ASN A C 1
ATOM 1505 O O . ASN A 1 184 ? -21.585 5.167 15.061 1.00 90.94 184 ASN A O 1
ATOM 1509 N N . PRO A 1 185 ? -20.399 6.749 16.113 1.00 82.56 185 PRO A N 1
ATOM 1510 C CA . PRO A 1 185 ? -20.030 5.902 17.256 1.00 82.56 185 PRO A CA 1
ATOM 1511 C C . PRO A 1 185 ? -21.210 5.278 18.011 1.00 82.56 185 PRO A C 1
ATOM 1513 O O . PRO A 1 185 ? -21.055 4.215 18.598 1.00 82.56 185 PRO A O 1
ATOM 1516 N N . GLU A 1 186 ? -22.380 5.919 17.994 1.00 82.56 186 GLU A N 1
ATOM 1517 C CA . GLU A 1 186 ? -23.584 5.427 18.681 1.00 82.56 186 GLU A CA 1
ATOM 1518 C C . GLU A 1 186 ? -24.362 4.380 17.866 1.00 82.56 186 GLU A C 1
ATOM 1520 O O . GLU A 1 186 ? -25.311 3.777 18.368 1.00 82.56 186 GLU A O 1
ATOM 1525 N N . SER A 1 187 ? -23.986 4.156 16.602 1.00 84.75 187 SER A N 1
ATOM 1526 C CA . SER A 1 187 ? -24.613 3.129 15.774 1.00 84.75 187 SER A CA 1
ATOM 1527 C C . SER A 1 187 ? -24.219 1.743 16.271 1.00 84.75 187 SER A C 1
ATOM 1529 O O . SER A 1 187 ? -23.037 1.449 16.457 1.00 84.75 187 SER A O 1
ATOM 1531 N N . SER A 1 188 ? -25.197 0.844 16.391 1.00 77.75 188 SER A N 1
ATOM 1532 C CA . SER A 1 188 ? -24.943 -0.571 16.687 1.00 77.75 188 SER A CA 1
ATOM 1533 C C . SER A 1 188 ? -24.028 -1.235 15.649 1.00 77.75 188 SER A C 1
ATOM 1535 O O . SER A 1 188 ? -23.313 -2.178 15.967 1.00 77.75 188 SER A O 1
ATOM 1537 N N . GLU A 1 189 ? -24.000 -0.711 14.421 1.00 86.12 189 GLU A N 1
ATOM 1538 C CA . GLU A 1 189 ? -23.156 -1.206 13.330 1.00 86.12 189 GLU A CA 1
ATOM 1539 C C . GLU A 1 189 ? -21.724 -0.645 13.370 1.00 86.12 189 GLU A C 1
ATOM 1541 O O . GLU A 1 189 ? -20.848 -1.131 12.654 1.00 86.12 189 GLU A O 1
ATOM 1546 N N . ALA A 1 190 ? -21.455 0.399 14.162 1.00 85.88 190 ALA A N 1
ATOM 1547 C CA . ALA A 1 190 ? -20.158 1.081 14.179 1.00 85.88 190 ALA A CA 1
ATOM 1548 C C . ALA A 1 190 ? -19.038 0.144 14.624 1.00 85.88 190 ALA A C 1
ATOM 1550 O O . ALA A 1 190 ? -17.962 0.086 14.023 1.00 85.88 190 ALA A O 1
ATOM 1551 N N . TRP A 1 191 ? -19.329 -0.639 15.658 1.00 85.00 191 TRP A N 1
ATOM 1552 C CA . TRP A 1 191 ? -18.409 -1.638 16.166 1.00 85.00 191 TRP A CA 1
ATOM 1553 C C . TRP A 1 191 ? -18.251 -2.821 15.204 1.00 85.00 191 TRP A C 1
ATOM 1555 O O . TRP A 1 191 ? -17.140 -3.305 15.007 1.00 85.00 191 TRP A O 1
ATOM 1565 N N . GLU A 1 192 ? -19.322 -3.248 14.532 1.00 86.50 192 GLU A N 1
ATOM 1566 C CA . GLU A 1 192 ? -19.227 -4.273 13.486 1.00 86.50 192 GLU A CA 1
ATOM 1567 C C . GLU A 1 192 ? -18.348 -3.812 12.315 1.00 86.50 192 GLU A C 1
ATOM 1569 O O . GLU A 1 192 ? -17.544 -4.586 11.796 1.00 86.50 192 GLU A O 1
ATOM 1574 N N . ALA A 1 193 ? -18.458 -2.543 11.908 1.00 88.81 193 ALA A N 1
ATOM 1575 C CA . ALA A 1 193 ? -17.583 -1.955 10.900 1.00 88.81 193 ALA A CA 1
ATOM 1576 C C . ALA A 1 193 ? -16.124 -1.955 11.371 1.00 88.81 193 ALA A C 1
ATOM 1578 O O . ALA A 1 193 ? -15.241 -2.367 10.624 1.00 88.81 193 ALA A O 1
ATOM 1579 N N . PHE A 1 194 ? -15.862 -1.579 12.622 1.00 88.94 194 PHE A N 1
ATOM 1580 C CA . PHE A 1 194 ? -14.523 -1.676 13.199 1.00 88.94 194 PHE A CA 1
ATOM 1581 C C . PHE A 1 194 ? -13.974 -3.108 13.160 1.00 88.94 194 PHE A C 1
ATOM 1583 O O . PHE A 1 194 ? -12.855 -3.322 12.698 1.00 88.94 194 PHE A O 1
ATOM 1590 N N . VAL A 1 195 ? -14.771 -4.106 13.547 1.00 85.75 195 VAL A N 1
ATOM 1591 C CA . VAL A 1 195 ? -14.390 -5.524 13.457 1.00 85.75 195 VAL A CA 1
ATOM 1592 C C . VAL A 1 195 ? -14.064 -5.923 12.011 1.00 85.75 195 VAL A C 1
ATOM 1594 O O . VAL A 1 195 ? -13.066 -6.607 11.782 1.00 85.75 195 VAL A O 1
ATOM 1597 N N . LYS A 1 196 ? -14.837 -5.456 11.020 1.00 89.81 196 LYS A N 1
ATOM 1598 C CA . LYS A 1 196 ? -14.516 -5.652 9.593 1.00 89.81 196 LYS A CA 1
ATOM 1599 C C . LYS A 1 196 ? -13.177 -5.011 9.216 1.00 89.81 196 LYS A C 1
ATOM 1601 O O . LYS A 1 196 ? -12.383 -5.660 8.544 1.00 89.81 196 LYS A O 1
ATOM 1606 N N . ALA A 1 197 ? -12.883 -3.801 9.699 1.00 89.81 197 ALA A N 1
ATOM 1607 C CA . ALA A 1 197 ? -11.589 -3.149 9.482 1.00 89.81 197 ALA A CA 1
ATOM 1608 C C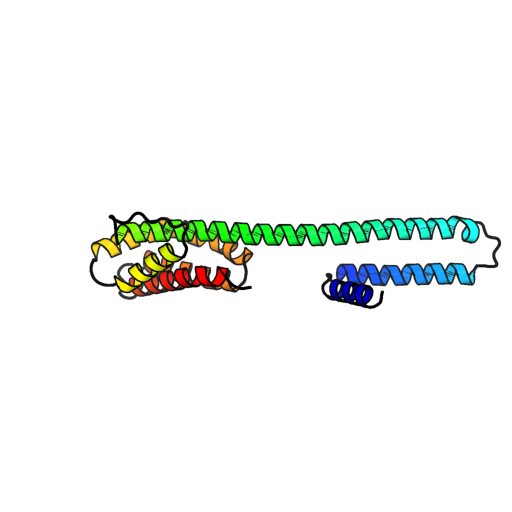 . ALA A 1 197 ? -10.423 -3.977 10.042 1.00 89.81 197 ALA A C 1
ATOM 1610 O O . ALA A 1 197 ? -9.401 -4.136 9.382 1.00 89.81 197 ALA A O 1
ATOM 1611 N N . ILE A 1 198 ? -10.576 -4.534 11.245 1.00 86.81 198 ILE A N 1
ATOM 1612 C CA . ILE A 1 198 ? -9.547 -5.373 11.872 1.00 86.81 198 ILE A CA 1
ATOM 1613 C C . ILE A 1 198 ? -9.351 -6.694 11.116 1.00 86.81 198 ILE A C 1
ATOM 1615 O O . ILE A 1 198 ? -8.217 -7.155 10.986 1.00 86.81 198 ILE A O 1
ATOM 1619 N N . ASN A 1 199 ? -10.421 -7.291 10.586 1.00 84.31 199 ASN A N 1
ATOM 1620 C CA . ASN A 1 199 ? -10.316 -8.489 9.749 1.00 84.31 199 ASN A CA 1
ATOM 1621 C C . ASN A 1 199 ? -9.574 -8.208 8.434 1.00 84.31 199 ASN A C 1
ATOM 1623 O O . ASN A 1 199 ? -8.679 -8.965 8.076 1.00 84.31 199 ASN A O 1
ATOM 1627 N N . GLU A 1 200 ? -9.863 -7.090 7.770 1.00 85.25 200 GLU A N 1
ATOM 1628 C CA . GLU A 1 200 ? -9.116 -6.656 6.579 1.00 85.25 200 GLU A CA 1
ATOM 1629 C C . GLU A 1 200 ? -7.633 -6.416 6.901 1.00 85.25 200 GLU A C 1
ATOM 1631 O O . GLU A 1 200 ? -6.750 -6.853 6.168 1.00 85.25 200 GLU A O 1
ATOM 1636 N N . LEU A 1 201 ? -7.329 -5.797 8.050 1.00 82.62 201 LEU A N 1
ATOM 1637 C CA . LEU A 1 201 ? -5.948 -5.622 8.515 1.00 82.62 201 LEU A CA 1
ATOM 1638 C C . LEU A 1 201 ? -5.230 -6.956 8.755 1.00 82.62 201 LEU A C 1
ATOM 1640 O O . LEU A 1 201 ? -4.039 -7.061 8.468 1.00 82.62 201 LEU A O 1
ATOM 1644 N N . LYS A 1 202 ? -5.940 -7.973 9.260 1.00 75.06 202 LYS A N 1
ATOM 1645 C CA . LYS A 1 202 ? -5.405 -9.332 9.414 1.00 75.06 202 LYS A CA 1
ATOM 1646 C C . LYS A 1 202 ? -5.050 -9.948 8.055 1.00 75.06 202 LYS A C 1
ATOM 1648 O O . LYS A 1 202 ? -4.011 -10.594 7.933 1.00 75.06 202 LYS A O 1
ATOM 1653 N N . GLU A 1 203 ? -5.894 -9.761 7.046 1.00 74.06 203 GLU A N 1
ATOM 1654 C CA . GLU A 1 203 ? -5.655 -10.275 5.692 1.00 74.06 203 GLU A CA 1
ATOM 1655 C C . GLU A 1 203 ? -4.540 -9.513 4.962 1.00 74.06 203 GLU A C 1
ATOM 1657 O O . GLU A 1 203 ? -3.793 -10.110 4.184 1.00 74.06 203 GLU A O 1
ATOM 1662 N N . TRP A 1 204 ? -4.346 -8.230 5.283 1.00 74.25 204 TRP A N 1
ATOM 1663 C CA . TRP A 1 204 ? -3.287 -7.376 4.729 1.00 74.25 204 TRP A CA 1
ATOM 1664 C C . TRP A 1 204 ? -1.876 -7.939 4.942 1.00 74.25 204 TRP A C 1
ATOM 1666 O O . TRP A 1 204 ? -0.961 -7.703 4.153 1.00 74.25 204 TRP A O 1
ATOM 1676 N N . ASP A 1 205 ? -1.698 -8.730 5.996 1.00 63.94 205 ASP A N 1
ATOM 1677 C CA . ASP A 1 205 ? -0.452 -9.433 6.260 1.00 63.94 205 ASP A CA 1
ATOM 1678 C C . ASP A 1 205 ? -0.255 -10.688 5.401 1.00 63.94 205 ASP A C 1
ATOM 1680 O O . ASP A 1 205 ? 0.874 -11.037 5.067 1.00 63.94 205 ASP A O 1
ATOM 1684 N N . ILE A 1 206 ? -1.334 -11.361 5.002 1.00 68.00 206 ILE A N 1
ATOM 1685 C CA . ILE A 1 206 ? -1.273 -12.549 4.139 1.00 68.00 206 ILE A CA 1
ATOM 1686 C C . ILE A 1 206 ? -0.912 -12.132 2.708 1.00 68.00 206 ILE A C 1
ATOM 1688 O O . ILE A 1 206 ? -0.119 -12.805 2.047 1.00 68.00 206 ILE A O 1
ATOM 1692 N N . LEU A 1 207 ? -1.392 -10.960 2.273 1.00 62.16 207 LEU A N 1
ATOM 1693 C CA . LEU A 1 207 ? -1.016 -10.329 1.001 1.00 62.16 207 LEU A CA 1
ATOM 1694 C C . LEU A 1 207 ? 0.500 -10.036 0.890 1.00 62.16 207 LEU A C 1
ATOM 1696 O O . LEU A 1 207 ? 1.008 -9.768 -0.202 1.00 62.16 207 LEU A O 1
ATOM 1700 N N . GLN A 1 208 ? 1.260 -10.129 1.990 1.00 57.66 208 GLN A N 1
ATOM 1701 C CA . GLN A 1 208 ? 2.722 -10.007 1.980 1.00 57.66 208 GLN A CA 1
ATOM 1702 C C . GLN A 1 208 ? 3.430 -11.213 1.354 1.00 57.66 208 GLN A C 1
ATOM 1704 O O . GLN A 1 208 ? 4.537 -11.042 0.840 1.00 57.66 208 GLN A O 1
ATOM 1709 N N . PHE A 1 209 ? 2.811 -12.399 1.385 1.00 48.34 209 PHE A N 1
ATOM 1710 C CA . PHE A 1 209 ? 3.412 -13.670 0.959 1.00 48.34 209 PHE A CA 1
ATOM 1711 C C . PHE A 1 209 ? 2.988 -14.119 -0.447 1.00 48.34 209 PHE A C 1
ATOM 1713 O O . PHE A 1 209 ? 3.252 -15.256 -0.831 1.00 48.34 209 PHE A O 1
ATOM 1720 N N . GLY A 1 210 ? 2.356 -13.236 -1.225 1.00 43.62 210 GLY A N 1
ATOM 1721 C CA . GLY A 1 210 ? 2.115 -13.478 -2.646 1.00 43.62 210 GLY A CA 1
ATOM 1722 C C . GLY A 1 210 ? 3.431 -13.501 -3.428 1.00 43.62 210 GLY A C 1
ATOM 1723 O O . GLY A 1 210 ? 4.047 -12.448 -3.614 1.00 43.62 210 GLY A O 1
ATOM 1724 N N . GLU A 1 211 ? 3.846 -14.707 -3.829 1.00 35.50 211 GLU A N 1
ATOM 1725 C CA . GLU A 1 211 ? 4.932 -15.005 -4.781 1.00 35.50 211 GLU A CA 1
ATOM 1726 C C . GLU A 1 211 ? 4.811 -14.239 -6.112 1.00 35.50 211 GLU A C 1
ATOM 1728 O O . GLU A 1 211 ? 3.686 -14.128 -6.656 1.00 35.50 211 GLU A O 1
#

Radius of gyration: 30.0 Å; chains: 1; bounding box: 60×32×90 Å

Organism: Vibrio splendidus (NCBI:txid29497)